Protein AF-A0A967FAP2-F1 (afdb_monomer)

Foldseek 3Di:
DVVVVVVVVVVVVVVVPDPPPDDPQDDFAAAAEEEEAELADQWAWEFEAELVSVPTDIDTGHDPLPLRVLLVCLLVVVQVVDNRYDYQYDDDPVSSVVCVVCVVQVVCQQPDFDRDPSVLVSLLVVCVVRVHFKYKYKDKAWDFDPDDDVNHGDIDTAWFKYKYAYPVNVVVHPPIWIATDGRMKIWMFGNVRTTTQFIFFFDGDPDTDPPQDCDPDNVDRDNVNRVVCSVVNSVRSSRNSCRGCVRVVVSRPD

Solvent-accessible surface area (backbone atoms only — not comparable to full-atom values): 14360 Å² total; per-residue (Å²): 116,70,70,61,55,53,54,52,52,54,53,53,55,58,76,62,69,74,73,74,77,77,68,84,74,81,83,82,48,82,63,38,25,34,33,54,46,71,52,48,63,63,48,31,31,39,40,42,42,35,76,85,50,65,90,40,47,72,48,77,43,86,53,90,76,42,58,46,60,51,52,52,48,55,51,51,56,62,43,59,74,42,80,32,47,36,81,45,89,63,88,50,72,70,58,39,56,51,51,62,75,38,46,66,44,53,51,42,37,54,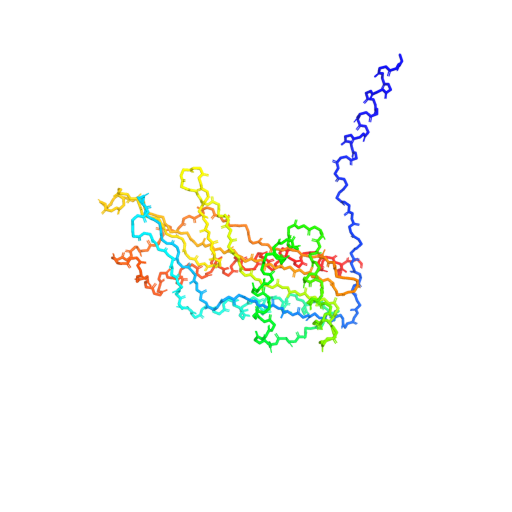78,38,87,67,64,45,64,77,56,45,57,51,45,42,53,49,21,67,74,69,63,32,49,30,39,35,41,34,37,50,40,74,44,75,41,97,51,57,62,85,90,46,57,41,75,46,52,35,34,36,41,40,36,37,42,32,71,55,34,73,73,75,42,98,50,60,48,38,31,65,44,54,39,43,38,26,32,28,29,38,40,85,68,68,42,74,63,23,44,14,52,37,84,84,68,92,62,68,47,91,83,66,77,81,50,98,49,76,89,62,66,55,65,76,63,54,58,70,39,46,68,59,46,52,52,34,51,49,42,8,51,51,48,17,42,52,58,59,65,62,71,72,78,122

Secondary structure (DSSP, 8-state):
-HHHHHHHHHHHHHHSTT----PPPPPPPTTEEEEEEE---SEEEEEEEETT-TT-EEEEEE-S--HHHHHHHHHHHHHHTSTTEEEE----HHHHHHHHHTHHHHHHHHH-SSPPHHHHHHHHHHHHHHT-SEEEEEEE-EEEEEEEETTEEEEEESEEEEEEE-HHHHTTSS-EEEEEEE-EEEEEEESSS--EEEEE---------TT----SSTTS--HHHHTTTHHHHHHHHHHHHHHHHHHHHGGG--

Nearest PDB structures (foldseek):
  5kvk-assembly1_A-2  TM=3.899E-01  e=3.032E-03  Klebsiella pneumoniae 700603
  5v01-assembly1_B  TM=3.725E-01  e=9.646E-03  Klebsiella pneumoniae subsp. pneumoniae MGH 78578
  5kol-assembly2_D  TM=4.641E-01  e=4.162E-02  Escherichia coli O157:H7
  6mr3-assembly1_B-3  TM=3.823E-01  e=2.924E-01  Streptococcus mutans UA159
  6tw1-assembly1_B  TM=1.459E-01  e=2.465E+00  Influenza A virus (A/little yellow-shouldered bat/Guatemala/060/2010(H17N10))

Radius of gyration: 22.14 Å; Cα contacts (8 Å, |Δi|>4): 428; chains: 1; bounding box: 54×38×72 Å

pLDDT: mean 85.87, std 15.73, range [34.28, 97.75]

Sequence (254 aa):
MIRHLIVSLVVVFLFFGCASDPQPKPEFQDGTRVGIFNSLEPYLTHRHITIERINSFTQQIDVDWDIPAYVNTQLADNLKKDRRFVIVPIQSSRVQSRLKQLSVQIGAAANNRRIPQDLIDFIESQAKTHDLDVVIIVQSFRGDSRWKIHDDPIVLEGYGLFTRRTMLGAFGIRNSWAHPYAHIRVVVLTTRPVVRIGAGSPTMTRARMDNFNWPADIRNIPESELNKIHPRITAYADQAVKNALTGILKVSVE

Structure (mmCIF, N/CA/C/O backbone):
data_AF-A0A967FAP2-F1
#
_entry.id   AF-A0A967FAP2-F1
#
loop_
_atom_site.group_PDB
_atom_site.id
_atom_site.type_symbol
_atom_site.label_atom_id
_atom_site.label_alt_id
_atom_site.label_comp_id
_atom_site.label_asym_id
_atom_site.label_entity_id
_atom_site.label_seq_id
_atom_site.pdbx_PDB_ins_code
_atom_site.Cartn_x
_atom_site.Cartn_y
_atom_site.Cartn_z
_atom_site.occupancy
_atom_site.B_iso_or_equiv
_atom_site.auth_seq_id
_atom_site.auth_comp_id
_atom_site.auth_asym_id
_atom_site.auth_atom_id
_atom_site.pdbx_PDB_model_num
ATOM 1 N N . MET A 1 1 ? 33.200 22.854 45.552 1.00 52.66 1 MET A N 1
ATOM 2 C CA . MET A 1 1 ? 31.939 22.093 45.738 1.00 52.66 1 MET A CA 1
ATOM 3 C C . MET A 1 1 ? 30.899 22.326 44.637 1.00 52.66 1 MET A C 1
ATOM 5 O O . MET A 1 1 ? 30.333 21.349 44.177 1.00 52.66 1 MET A O 1
ATOM 9 N N . ILE A 1 2 ? 30.693 23.552 44.135 1.00 51.97 2 ILE A N 1
ATOM 10 C CA . ILE A 1 2 ? 29.675 23.856 43.098 1.00 51.97 2 ILE A CA 1
ATOM 11 C C . ILE A 1 2 ? 29.905 23.128 41.752 1.00 51.97 2 ILE A C 1
ATOM 13 O O . ILE A 1 2 ? 28.951 22.690 41.116 1.00 51.97 2 ILE A O 1
ATOM 17 N N . ARG A 1 3 ? 31.164 22.907 41.338 1.00 48.41 3 ARG A N 1
ATOM 18 C CA . ARG A 1 3 ? 31.487 22.207 40.076 1.00 48.41 3 ARG A CA 1
ATOM 19 C C . ARG A 1 3 ? 31.044 20.739 40.033 1.00 48.41 3 ARG A C 1
ATOM 21 O O . ARG A 1 3 ? 30.620 20.282 38.980 1.00 48.41 3 ARG A O 1
ATOM 28 N N . HIS A 1 4 ? 31.097 20.016 41.152 1.00 51.22 4 HIS A N 1
ATOM 29 C CA . HIS A 1 4 ? 30.656 18.614 41.189 1.00 51.22 4 HIS A CA 1
ATOM 30 C C . HIS A 1 4 ? 29.128 18.485 41.157 1.00 51.22 4 HIS A C 1
ATOM 32 O O . HIS A 1 4 ? 28.606 17.506 40.637 1.00 51.22 4 HIS A O 1
ATOM 38 N N . LEU A 1 5 ? 28.415 19.506 41.637 1.00 53.59 5 LEU A N 1
ATOM 39 C CA . LEU A 1 5 ? 26.955 19.533 41.664 1.00 53.59 5 LEU A CA 1
ATOM 40 C C . LEU A 1 5 ? 26.367 19.756 40.258 1.00 53.59 5 LEU A C 1
ATOM 42 O O . LEU A 1 5 ? 25.399 19.102 39.885 1.00 53.59 5 LEU A O 1
ATOM 46 N N . ILE A 1 6 ? 27.013 20.597 39.441 1.00 57.81 6 ILE A N 1
ATOM 47 C CA . ILE A 1 6 ? 26.612 20.847 38.045 1.00 57.81 6 ILE A CA 1
ATOM 48 C C . ILE A 1 6 ? 26.895 19.626 37.156 1.00 57.81 6 ILE A C 1
ATOM 50 O O . ILE A 1 6 ? 26.055 19.255 36.341 1.00 57.81 6 ILE A O 1
ATOM 54 N N . VAL A 1 7 ? 28.043 18.962 37.336 1.00 58.16 7 VAL A N 1
ATOM 55 C CA . VAL A 1 7 ? 28.394 17.764 36.552 1.00 58.16 7 VAL A CA 1
ATOM 56 C C . VAL A 1 7 ? 27.439 16.606 36.856 1.00 58.16 7 VAL A C 1
ATOM 58 O O . VAL A 1 7 ? 26.968 15.958 35.925 1.00 58.16 7 VAL A O 1
ATOM 61 N N . SER A 1 8 ? 27.062 16.396 38.121 1.00 58.81 8 SER A N 1
ATOM 62 C CA . SER A 1 8 ? 26.062 15.377 38.470 1.00 58.81 8 SER A CA 1
ATOM 63 C C . SER A 1 8 ? 24.666 15.692 37.920 1.00 58.81 8 SER A C 1
ATOM 65 O O . SER A 1 8 ? 23.964 14.775 37.501 1.00 58.81 8 SER A O 1
ATOM 67 N N . LEU A 1 9 ? 24.266 16.968 37.845 1.00 54.44 9 LEU A N 1
ATOM 68 C CA . LEU A 1 9 ? 22.962 17.363 37.292 1.00 54.44 9 LEU A CA 1
ATOM 69 C C . LEU A 1 9 ? 22.870 17.113 35.773 1.00 54.44 9 LEU A C 1
ATOM 71 O O . LEU A 1 9 ? 21.839 16.660 35.279 1.00 54.44 9 LEU A O 1
ATOM 75 N N . VAL A 1 10 ? 23.959 17.354 35.034 1.00 57.97 10 VAL A N 1
ATOM 76 C CA . VAL A 1 10 ? 24.038 17.100 33.582 1.00 57.97 10 VAL A CA 1
ATOM 77 C C . VAL A 1 10 ? 24.011 15.600 33.273 1.00 57.97 10 VAL A C 1
ATOM 79 O O . VAL A 1 10 ? 23.370 15.182 32.311 1.00 57.97 10 VAL A O 1
ATOM 82 N N . VAL A 1 11 ? 24.641 14.775 34.113 1.00 56.62 11 VAL A N 1
ATOM 83 C CA . VAL A 1 11 ? 24.623 13.312 33.965 1.00 56.62 11 VAL A CA 1
ATOM 84 C C . VAL A 1 11 ? 23.216 12.746 34.196 1.00 56.62 11 VAL A C 1
ATOM 86 O O . VAL A 1 11 ? 22.777 11.899 33.424 1.00 56.62 11 VAL A O 1
ATOM 89 N N . VAL A 1 12 ? 22.457 13.262 35.170 1.00 56.22 12 VAL A N 1
ATOM 90 C CA . VAL A 1 12 ? 21.056 12.849 35.384 1.00 56.22 12 VAL A CA 1
ATOM 91 C C . VAL A 1 12 ? 20.172 13.222 34.186 1.00 56.22 12 VAL A C 1
ATOM 93 O O . VAL A 1 12 ? 19.409 12.382 33.717 1.00 56.22 12 VAL A O 1
ATOM 96 N N . PHE A 1 13 ? 20.321 14.419 33.607 1.00 52.25 13 PHE A N 1
ATOM 97 C CA . PHE A 1 13 ? 19.571 14.804 32.400 1.00 52.25 13 PHE A CA 1
ATOM 98 C C . PHE A 1 13 ? 19.924 13.964 31.160 1.00 52.25 13 PHE A C 1
ATOM 100 O O . PHE A 1 13 ? 19.053 13.723 30.325 1.00 52.25 13 PHE A O 1
ATOM 107 N N . LEU A 1 14 ? 21.160 13.468 31.054 1.00 52.53 14 LEU A N 1
ATOM 108 C CA . LEU A 1 14 ? 21.571 12.555 29.981 1.00 52.53 14 LEU A CA 1
ATOM 109 C C . LEU A 1 14 ? 20.982 11.143 30.139 1.00 52.53 14 LEU A C 1
ATOM 111 O O . LEU A 1 14 ? 20.709 10.499 29.130 1.00 52.53 14 LEU A O 1
ATOM 115 N N . PHE A 1 15 ? 20.710 10.682 31.366 1.00 46.91 15 PHE A N 1
ATOM 116 C CA . PHE A 1 15 ? 20.051 9.388 31.607 1.00 46.91 15 PHE A CA 1
ATOM 117 C C . PHE A 1 15 ? 18.520 9.421 31.450 1.00 46.91 15 PHE A C 1
ATOM 119 O O . PHE A 1 15 ? 17.920 8.378 31.205 1.00 46.91 15 PHE A O 1
ATOM 126 N N . PHE A 1 16 ? 17.884 10.596 31.515 1.00 47.94 16 PHE A N 1
ATOM 127 C CA . PHE A 1 16 ? 16.457 10.769 31.185 1.00 47.94 16 PHE A CA 1
ATOM 128 C C . PHE A 1 16 ? 16.205 11.132 29.705 1.00 47.94 16 PHE A C 1
ATOM 130 O O . PHE A 1 16 ? 15.057 11.263 29.268 1.00 47.94 16 PHE A O 1
ATOM 137 N N . GLY A 1 17 ? 17.266 11.253 28.902 1.00 38.78 17 GLY A N 1
ATOM 138 C CA . GLY A 1 17 ? 17.208 11.544 27.471 1.00 38.78 17 GLY A CA 1
ATOM 139 C C . GLY A 1 17 ? 16.836 10.327 26.622 1.00 38.78 17 GLY A C 1
ATOM 140 O O . GLY A 1 17 ? 17.714 9.693 26.051 1.00 38.78 17 GLY A O 1
ATOM 141 N N . CYS A 1 18 ? 15.527 10.069 26.523 1.00 40.84 18 CYS A N 1
ATOM 142 C CA . CYS A 1 18 ? 14.778 9.184 25.604 1.00 40.84 18 CYS A CA 1
ATOM 143 C C . CYS A 1 18 ? 13.850 8.208 26.343 1.00 40.84 18 CYS A C 1
ATOM 145 O O . CYS A 1 18 ? 13.722 7.044 25.960 1.00 40.84 18 CYS A O 1
ATOM 147 N N . ALA A 1 19 ? 13.123 8.682 27.360 1.00 40.66 19 ALA A N 1
ATOM 148 C CA . ALA A 1 19 ? 11.839 8.064 27.664 1.00 40.66 19 ALA A CA 1
ATOM 149 C C . ALA A 1 19 ? 10.945 8.276 26.434 1.00 40.66 19 ALA A C 1
ATOM 151 O O . ALA A 1 19 ? 10.450 9.374 26.172 1.00 40.66 19 ALA A O 1
ATOM 152 N N . SER A 1 20 ? 10.820 7.234 25.616 1.00 43.44 20 SER A N 1
ATOM 153 C CA . SER A 1 20 ? 9.777 7.135 24.607 1.00 43.44 20 SER A CA 1
ATOM 154 C C . SER A 1 20 ? 8.468 7.170 25.377 1.00 43.44 20 SER A C 1
ATOM 156 O O . SER A 1 20 ? 8.052 6.161 25.924 1.00 43.44 20 SER A O 1
ATOM 158 N N . ASP A 1 21 ? 7.911 8.374 25.499 1.00 44.06 21 ASP A N 1
ATOM 159 C CA . ASP A 1 21 ? 6.677 8.672 26.218 1.00 44.06 21 ASP A CA 1
ATOM 160 C C . ASP A 1 21 ? 5.639 7.571 25.929 1.00 44.06 21 ASP A C 1
ATOM 162 O O . ASP A 1 21 ? 5.201 7.451 24.771 1.00 44.06 21 ASP A O 1
ATOM 166 N N . PRO A 1 22 ? 5.376 6.682 26.911 1.00 48.34 22 PRO A N 1
ATOM 167 C CA . PRO A 1 22 ? 4.574 5.496 26.702 1.00 48.34 22 PRO A CA 1
ATOM 168 C C . PRO A 1 22 ? 3.136 5.964 26.553 1.00 48.34 22 PRO A C 1
ATOM 170 O O . PRO A 1 22 ? 2.460 6.275 27.529 1.00 48.34 22 PRO A O 1
ATOM 173 N N . GLN A 1 23 ? 2.666 6.048 25.309 1.00 54.88 23 GLN A N 1
ATOM 174 C CA . GLN A 1 23 ? 1.247 6.260 25.083 1.00 54.88 23 GLN A CA 1
ATOM 175 C C . GLN A 1 23 ? 0.482 5.124 25.769 1.00 54.88 23 GLN A C 1
ATOM 177 O O . GLN A 1 23 ? 0.900 3.966 25.636 1.00 54.88 23 GLN A O 1
ATOM 182 N N . PRO A 1 24 ? -0.615 5.428 26.487 1.00 56.66 24 PRO A N 1
ATOM 183 C CA . PRO A 1 24 ? -1.472 4.390 27.026 1.00 56.66 24 PRO A CA 1
ATOM 184 C C . PRO A 1 24 ? -1.895 3.501 25.860 1.00 56.66 24 PRO A C 1
ATOM 186 O O . PRO A 1 24 ? -2.491 3.965 24.884 1.00 56.66 24 PRO A O 1
ATOM 189 N N . LYS A 1 25 ? -1.492 2.232 25.918 1.00 67.38 25 LYS A N 1
ATOM 190 C CA . LYS A 1 25 ? -1.921 1.255 24.928 1.00 67.38 25 LYS A CA 1
ATOM 191 C C . LYS A 1 25 ? -3.415 1.039 25.168 1.00 67.38 25 LYS A C 1
ATOM 193 O O . LYS A 1 25 ? -3.783 0.785 26.313 1.00 67.38 25 LYS A O 1
ATOM 198 N N . PRO A 1 26 ? -4.276 1.176 24.150 1.00 76.25 26 PRO A N 1
ATOM 199 C CA . PRO A 1 26 ? -5.690 0.896 24.337 1.00 76.25 26 PRO A CA 1
ATOM 200 C C . PRO A 1 26 ? -5.867 -0.567 24.747 1.00 76.25 26 PRO A C 1
ATOM 202 O O . PRO A 1 26 ? -5.287 -1.466 24.134 1.00 76.25 26 PRO A O 1
ATOM 205 N N . GLU A 1 27 ? -6.673 -0.799 25.776 1.00 82.06 27 GLU A N 1
ATOM 206 C CA . GLU A 1 27 ? -7.135 -2.137 26.116 1.00 82.06 27 GLU A CA 1
ATOM 207 C C . GLU A 1 27 ? -8.303 -2.497 25.202 1.00 82.06 27 GLU A C 1
ATOM 209 O O . GLU A 1 27 ? -9.351 -1.848 25.213 1.00 82.06 27 GLU A O 1
ATOM 214 N N . PHE A 1 28 ? -8.110 -3.525 24.381 1.00 88.94 28 PHE A N 1
ATOM 215 C CA . PHE A 1 28 ? -9.162 -4.037 23.513 1.00 88.94 28 PHE A CA 1
ATOM 216 C C . PHE A 1 28 ? -10.034 -5.021 24.279 1.00 88.94 28 PHE A C 1
ATOM 218 O O . PHE A 1 28 ? -9.520 -5.937 24.923 1.00 88.94 28 PHE A O 1
ATOM 225 N N . GLN A 1 29 ? -11.345 -4.827 24.178 1.00 90.75 29 GLN A N 1
ATOM 226 C CA . GLN A 1 29 ? -12.350 -5.723 24.739 1.00 90.75 29 GLN A CA 1
ATOM 227 C C . GLN A 1 29 ? -12.763 -6.774 23.706 1.00 90.75 29 GLN A C 1
ATOM 229 O O . GLN A 1 29 ? -12.570 -6.587 22.498 1.00 90.75 29 GLN A O 1
ATOM 234 N N . ASP A 1 30 ? -13.358 -7.870 24.173 1.00 92.31 30 ASP A N 1
ATOM 235 C CA . ASP A 1 30 ? -13.981 -8.845 23.281 1.00 92.31 30 ASP A CA 1
ATOM 236 C C . ASP A 1 30 ? -15.045 -8.162 22.409 1.00 92.31 30 ASP A C 1
ATOM 238 O O . ASP A 1 30 ? -15.901 -7.427 22.901 1.00 92.31 30 ASP A O 1
ATOM 242 N N . GLY A 1 31 ? -14.977 -8.393 21.097 1.00 93.94 31 GLY A N 1
ATOM 243 C CA . GLY A 1 31 ? -15.889 -7.786 20.131 1.00 93.94 31 GLY A CA 1
ATOM 244 C C . GLY A 1 31 ? -15.427 -6.449 19.546 1.00 93.94 31 GLY A C 1
ATOM 245 O O . GLY A 1 31 ? -16.194 -5.865 18.788 1.00 93.94 31 GLY A O 1
ATOM 246 N N . THR A 1 32 ? -14.201 -5.987 19.832 1.00 95.69 32 THR A N 1
ATOM 247 C CA . THR A 1 32 ? -13.607 -4.770 19.242 1.00 95.69 32 THR A CA 1
ATOM 248 C C . THR A 1 32 ? -13.746 -4.778 17.716 1.00 95.69 32 THR A C 1
ATOM 250 O O . THR A 1 32 ? -13.188 -5.636 17.023 1.00 95.69 32 THR A O 1
ATOM 253 N N . ARG A 1 33 ? -14.462 -3.794 17.170 1.00 97.19 33 ARG A N 1
ATOM 254 C CA . ARG A 1 33 ? -14.845 -3.720 15.756 1.00 97.19 33 ARG A CA 1
ATOM 255 C C . ARG A 1 33 ? -13.800 -2.958 14.951 1.00 97.19 33 ARG A C 1
ATOM 257 O O . ARG A 1 33 ? -13.566 -1.768 15.172 1.00 97.19 33 ARG A O 1
ATOM 264 N N . VAL A 1 34 ? -13.175 -3.638 13.992 1.00 97.38 34 VAL A N 1
ATOM 265 C CA . VAL A 1 34 ? -12.073 -3.096 13.186 1.00 97.38 34 VAL A CA 1
ATOM 266 C C . VAL A 1 34 ? -12.512 -2.897 11.739 1.00 97.38 34 VAL A C 1
ATOM 268 O O . VAL A 1 34 ? -12.847 -3.859 11.047 1.00 97.38 34 VAL A O 1
ATOM 271 N N . GLY A 1 35 ? -12.468 -1.654 11.260 1.00 97.00 35 GLY A N 1
ATOM 272 C CA . GLY A 1 35 ? -12.682 -1.317 9.852 1.00 97.00 35 GLY A CA 1
ATOM 273 C C . GLY A 1 35 ? -11.366 -1.254 9.082 1.00 97.00 35 GLY A C 1
ATOM 274 O O . GLY A 1 35 ? -10.427 -0.589 9.519 1.00 97.00 35 GLY A O 1
ATOM 275 N N . ILE A 1 36 ? -11.294 -1.911 7.921 1.00 96.25 36 ILE A N 1
ATOM 276 C CA . ILE A 1 36 ? -10.129 -1.844 7.025 1.00 96.25 36 ILE A CA 1
ATOM 277 C C . ILE A 1 36 ? -10.473 -0.969 5.818 1.00 96.25 36 ILE A C 1
ATOM 279 O O . ILE A 1 36 ? -11.349 -1.286 5.017 1.00 96.25 36 ILE A O 1
ATOM 283 N N . PHE A 1 37 ? -9.744 0.130 5.680 1.00 95.62 37 PHE A N 1
ATOM 284 C CA . PHE A 1 37 ? -9.838 1.095 4.598 1.00 95.62 37 PHE A CA 1
ATOM 285 C C . PHE A 1 37 ? -8.636 0.969 3.677 1.00 95.62 37 PHE A C 1
ATOM 287 O O . PHE A 1 37 ? -7.585 1.558 3.925 1.00 95.62 37 PHE A O 1
ATOM 294 N N . ASN A 1 38 ? -8.794 0.213 2.597 1.00 94.25 38 ASN A N 1
ATOM 295 C CA . ASN A 1 38 ? -7.727 -0.002 1.635 1.00 94.25 38 ASN A CA 1
ATOM 296 C C . ASN A 1 38 ? -7.935 0.845 0.377 1.00 94.25 38 ASN A C 1
ATOM 298 O O . ASN A 1 38 ? -8.937 0.701 -0.324 1.00 94.25 38 ASN A O 1
ATOM 302 N N . SER A 1 39 ? -6.988 1.747 0.124 1.00 93.62 39 SER A N 1
ATOM 303 C CA . SER A 1 39 ? -6.956 2.618 -1.049 1.00 93.62 39 SER A CA 1
ATOM 304 C C . SER A 1 39 ? -5.793 2.298 -1.993 1.00 93.62 39 SER A C 1
ATOM 306 O O . SER A 1 39 ? -5.406 3.175 -2.767 1.00 93.62 39 SER A O 1
ATOM 308 N N . LEU A 1 40 ? -5.192 1.107 -1.893 1.00 94.25 40 LEU A N 1
ATOM 309 C CA . LEU A 1 40 ? -4.185 0.651 -2.848 1.00 94.25 40 LEU A CA 1
ATOM 310 C C . LEU A 1 40 ? -4.804 0.494 -4.233 1.00 94.25 40 LEU A C 1
ATOM 312 O O . LEU A 1 40 ? -5.943 0.053 -4.389 1.00 94.25 40 LEU A O 1
ATOM 316 N N . GLU A 1 41 ? -4.039 0.874 -5.242 1.00 93.12 41 GLU A N 1
ATOM 317 C CA . GLU A 1 41 ? -4.424 0.731 -6.636 1.00 93.12 41 GLU A CA 1
ATOM 318 C C . GLU A 1 41 ? -4.251 -0.722 -7.102 1.00 93.12 41 GLU A C 1
ATOM 320 O O . GLU A 1 41 ? -3.407 -1.417 -6.543 1.00 93.12 41 GLU A O 1
ATOM 325 N N . PRO A 1 42 ? -5.023 -1.205 -8.093 1.00 93.94 42 PRO A N 1
ATOM 326 C CA . PRO A 1 42 ? -4.901 -2.569 -8.621 1.00 93.94 42 PRO A CA 1
ATOM 327 C C . PRO A 1 42 ? -3.818 -2.714 -9.707 1.00 93.94 42 PRO A C 1
ATOM 329 O O . PRO A 1 42 ? -3.636 -3.794 -10.250 1.00 93.94 42 PRO A O 1
ATOM 332 N N . TYR A 1 43 ? -3.114 -1.633 -10.041 1.00 96.25 43 TYR A N 1
ATOM 333 C CA . TYR A 1 43 ? -2.040 -1.606 -11.032 1.00 96.25 43 TYR A CA 1
ATOM 334 C C . TYR A 1 43 ? -0.688 -1.383 -10.355 1.00 96.25 43 TYR A C 1
ATOM 336 O O . TYR A 1 43 ? -0.606 -0.844 -9.248 1.00 96.25 43 TYR A O 1
ATOM 344 N N . LEU A 1 44 ? 0.391 -1.700 -11.068 1.00 96.56 44 LEU A N 1
ATOM 345 C CA . LEU A 1 44 ? 1.732 -1.267 -10.680 1.00 96.56 44 LEU A CA 1
ATOM 346 C C . LEU A 1 44 ? 2.111 0.036 -11.384 1.00 96.56 44 LEU A C 1
ATOM 348 O O . LEU A 1 44 ? 1.651 0.339 -12.485 1.00 96.56 44 LEU A O 1
ATOM 352 N N . THR A 1 45 ? 3.020 0.787 -10.775 1.00 97.75 45 THR A N 1
ATOM 353 C CA . THR A 1 45 ? 3.643 1.961 -11.388 1.00 97.75 45 THR A CA 1
ATOM 354 C C . THR A 1 45 ? 5.043 1.601 -11.881 1.00 97.75 45 THR A C 1
ATOM 356 O O . THR A 1 45 ? 5.889 1.120 -11.124 1.00 97.75 45 THR A O 1
ATOM 359 N N . HIS A 1 46 ? 5.312 1.863 -13.158 1.00 97.44 46 HIS A N 1
ATOM 360 C CA . HIS A 1 46 ? 6.644 1.774 -13.743 1.00 97.44 46 HIS A CA 1
ATOM 361 C C . HIS A 1 46 ? 7.229 3.175 -13.928 1.00 97.44 46 HIS A C 1
ATOM 363 O O . HIS A 1 46 ? 6.731 3.969 -14.728 1.00 97.44 46 HIS A O 1
ATOM 369 N N . ARG A 1 47 ? 8.315 3.473 -13.209 1.00 96.19 47 ARG A N 1
ATOM 370 C CA . ARG A 1 47 ? 9.125 4.683 -13.398 1.00 96.19 47 ARG A CA 1
ATOM 371 C C . ARG A 1 47 ? 10.409 4.324 -14.137 1.00 96.19 47 ARG A C 1
ATOM 373 O O . ARG A 1 47 ? 11.270 3.655 -13.572 1.00 96.19 47 ARG A O 1
ATOM 380 N N . HIS A 1 48 ? 10.569 4.827 -15.355 1.00 94.38 48 HIS A N 1
ATOM 381 C CA . HIS A 1 48 ? 11.805 4.709 -16.122 1.00 94.38 48 HIS A CA 1
ATOM 382 C C . HIS A 1 48 ? 12.567 6.034 -16.132 1.00 94.38 48 HIS A C 1
ATOM 384 O O . HIS A 1 48 ? 11.987 7.081 -16.434 1.00 94.38 48 HIS A O 1
ATOM 390 N N . ILE A 1 49 ? 13.869 5.993 -15.837 1.00 90.94 49 ILE A N 1
ATOM 391 C CA . ILE A 1 49 ? 14.742 7.169 -15.902 1.00 90.94 49 ILE A CA 1
ATOM 392 C C . ILE A 1 49 ? 15.982 6.915 -16.764 1.00 90.94 49 ILE A C 1
ATOM 394 O O . ILE A 1 49 ? 16.721 5.946 -16.587 1.00 90.94 49 ILE A O 1
ATOM 398 N N . THR A 1 50 ? 16.250 7.850 -17.664 1.00 85.69 50 THR A N 1
ATOM 399 C CA . THR A 1 50 ? 17.457 7.928 -18.496 1.00 85.69 50 THR A CA 1
ATOM 400 C C . THR A 1 50 ? 18.434 8.970 -17.932 1.00 85.69 50 THR A C 1
ATOM 402 O O . THR A 1 50 ? 18.058 9.775 -17.080 1.00 85.69 50 THR A O 1
ATOM 405 N N . ILE A 1 51 ? 19.700 8.972 -18.378 1.00 75.81 51 ILE A N 1
ATOM 406 C CA . ILE A 1 51 ? 20.713 9.944 -17.899 1.00 75.81 51 ILE A CA 1
ATOM 407 C C . ILE A 1 51 ? 20.258 11.388 -18.092 1.00 75.81 51 ILE A C 1
ATOM 409 O O . ILE A 1 51 ? 20.257 12.158 -17.140 1.00 75.81 51 ILE A O 1
ATOM 413 N N . GLU A 1 52 ? 19.856 11.738 -19.309 1.00 70.88 52 GLU A N 1
ATOM 414 C CA . GLU A 1 52 ? 19.511 13.115 -19.679 1.00 70.88 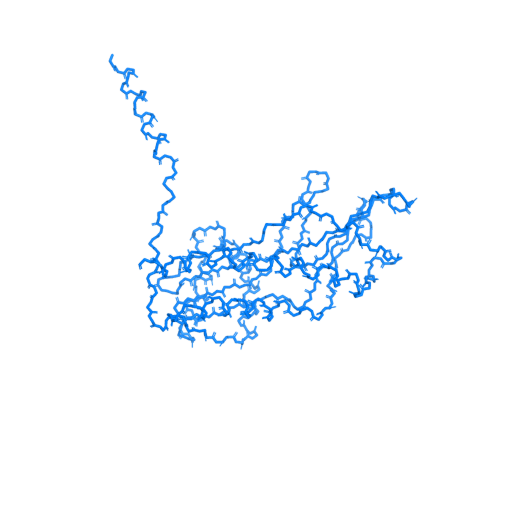52 GLU A CA 1
ATOM 415 C C . GLU A 1 52 ? 18.045 13.445 -19.379 1.00 70.88 52 GLU A C 1
ATOM 417 O O . GLU A 1 52 ? 17.535 14.486 -19.777 1.00 70.88 52 GLU A O 1
ATOM 422 N N . ARG A 1 53 ? 17.327 12.527 -18.719 1.00 70.94 53 ARG A N 1
ATOM 423 C CA . ARG A 1 53 ? 15.870 12.556 -18.518 1.00 70.94 53 ARG A CA 1
ATOM 424 C C . ARG A 1 53 ? 15.040 12.592 -19.815 1.00 70.94 53 ARG A C 1
ATOM 426 O O . ARG A 1 53 ? 13.817 12.491 -19.749 1.00 70.94 53 ARG A O 1
ATOM 433 N N . ILE A 1 54 ? 15.675 12.620 -20.986 1.00 76.19 54 ILE A N 1
ATOM 434 C CA . ILE A 1 54 ? 15.042 12.468 -22.300 1.00 76.19 54 ILE A CA 1
ATOM 435 C C . ILE A 1 54 ? 14.423 11.071 -22.394 1.00 76.19 54 ILE A C 1
ATOM 437 O O . ILE A 1 54 ? 15.082 10.075 -22.098 1.00 76.19 54 ILE A O 1
ATOM 441 N N . ASN A 1 55 ? 13.149 10.986 -22.781 1.00 82.56 55 ASN A N 1
ATOM 442 C CA . ASN A 1 55 ? 12.367 9.741 -22.825 1.00 82.56 55 ASN A CA 1
ATOM 443 C C . ASN A 1 55 ? 12.194 9.026 -21.470 1.00 82.56 55 ASN A C 1
ATOM 445 O O . ASN A 1 55 ? 11.782 7.867 -21.440 1.00 82.56 55 ASN A O 1
ATOM 449 N N . SER A 1 56 ? 12.464 9.696 -20.344 1.00 90.38 56 SER A N 1
ATOM 450 C CA . SER A 1 56 ? 12.031 9.200 -19.032 1.00 90.38 56 SER A CA 1
ATOM 451 C C . SER A 1 56 ? 10.510 9.249 -18.934 1.00 90.38 56 SER A C 1
ATOM 453 O O . SER A 1 56 ? 9.882 10.185 -19.429 1.00 90.38 56 SER A O 1
ATOM 455 N N . PHE A 1 57 ? 9.902 8.265 -18.279 1.00 94.81 57 PHE A N 1
ATOM 456 C CA . PHE A 1 57 ? 8.448 8.200 -18.160 1.00 94.81 57 PHE A CA 1
ATOM 457 C C . PHE A 1 57 ? 8.005 7.583 -16.840 1.00 94.81 57 PHE A C 1
ATOM 459 O O . PHE A 1 57 ? 8.756 6.891 -16.152 1.00 94.81 57 PHE A O 1
ATOM 466 N N . THR A 1 58 ? 6.750 7.850 -16.503 1.00 96.75 58 THR A N 1
ATOM 467 C CA . THR A 1 58 ? 5.985 7.072 -15.534 1.00 96.75 58 THR A CA 1
ATOM 468 C C . THR A 1 58 ? 4.775 6.525 -16.266 1.00 96.75 58 THR A C 1
ATOM 470 O O . THR A 1 58 ? 4.121 7.281 -16.981 1.00 96.75 58 THR A O 1
ATOM 473 N N . GLN A 1 59 ? 4.475 5.247 -16.089 1.00 97.25 59 GLN A N 1
ATOM 474 C CA . GLN A 1 59 ? 3.244 4.652 -16.596 1.00 97.25 59 GLN A CA 1
ATOM 475 C C . GLN A 1 59 ? 2.650 3.704 -15.562 1.00 97.25 59 GLN A C 1
ATOM 477 O O . GLN A 1 59 ? 3.371 3.163 -14.722 1.00 97.25 59 GLN A O 1
ATOM 482 N N . GLN A 1 60 ? 1.342 3.523 -15.639 1.00 97.62 60 GLN A N 1
ATOM 483 C CA . GLN A 1 60 ? 0.622 2.501 -14.893 1.00 97.62 60 GLN A CA 1
ATOM 484 C C . GLN A 1 60 ? 0.516 1.269 -15.787 1.00 97.62 60 GLN A C 1
ATOM 486 O O . GLN A 1 60 ? 0.327 1.407 -16.996 1.00 97.62 60 GLN A O 1
ATOM 491 N N . ILE A 1 61 ? 0.721 0.091 -15.211 1.00 97.12 61 ILE A N 1
ATOM 492 C CA . ILE A 1 61 ? 0.631 -1.184 -15.919 1.00 97.12 61 ILE A CA 1
ATOM 493 C C . ILE A 1 61 ? -0.347 -2.056 -15.143 1.00 97.12 61 ILE A C 1
ATOM 495 O O . ILE A 1 61 ? -0.131 -2.319 -13.955 1.00 97.12 61 ILE A O 1
ATOM 499 N N . ASP A 1 62 ? -1.411 -2.481 -15.816 1.00 96.38 62 ASP A N 1
ATOM 500 C CA . ASP A 1 62 ? -2.369 -3.423 -15.253 1.00 96.38 62 ASP A CA 1
ATOM 501 C C . ASP A 1 62 ? -1.692 -4.779 -15.045 1.00 96.38 62 ASP A C 1
ATOM 503 O O . ASP A 1 62 ? -0.974 -5.276 -15.915 1.00 96.38 62 ASP A O 1
ATOM 507 N N . VAL A 1 63 ? -1.900 -5.354 -13.865 1.00 95.44 63 VAL A N 1
ATOM 508 C CA . VAL A 1 63 ? -1.373 -6.660 -13.463 1.00 95.44 63 VAL A CA 1
ATOM 509 C C . VAL A 1 63 ? -2.423 -7.400 -12.648 1.00 95.44 63 VAL A C 1
ATOM 511 O O . VAL A 1 63 ? -3.273 -6.788 -12.007 1.00 95.44 63 VAL A O 1
ATOM 514 N N . ASP A 1 64 ? -2.351 -8.723 -12.642 1.00 95.12 64 ASP A N 1
ATOM 515 C CA . ASP A 1 64 ? -3.302 -9.616 -11.974 1.00 95.12 64 ASP A CA 1
ATOM 516 C C . ASP A 1 64 ? -2.912 -9.954 -10.522 1.00 95.12 64 ASP A C 1
ATOM 518 O O . ASP A 1 64 ? -3.446 -10.878 -9.917 1.00 95.12 64 ASP A O 1
ATOM 522 N N . TRP A 1 65 ? -1.983 -9.195 -9.935 1.00 94.38 65 TRP A N 1
ATOM 523 C CA . TRP A 1 65 ? -1.420 -9.494 -8.614 1.00 94.38 65 TRP A CA 1
ATOM 524 C C . TRP A 1 65 ? -2.408 -9.318 -7.458 1.00 94.38 65 TRP A C 1
ATOM 526 O O . TRP A 1 65 ? -2.171 -9.847 -6.375 1.00 94.38 65 TRP A O 1
ATOM 536 N N . ASP A 1 66 ? -3.454 -8.512 -7.664 1.00 94.38 66 ASP A N 1
ATOM 537 C CA . ASP A 1 66 ? -4.471 -8.146 -6.670 1.00 94.38 66 ASP A CA 1
ATOM 538 C C . ASP A 1 66 ? -3.891 -7.828 -5.274 1.00 94.38 66 ASP A C 1
ATOM 540 O O . ASP A 1 66 ? -4.333 -8.310 -4.226 1.00 94.38 66 ASP A O 1
ATOM 544 N N . ILE A 1 67 ? -2.858 -6.977 -5.257 1.00 96.25 67 ILE A N 1
ATOM 545 C CA . ILE A 1 67 ? -2.221 -6.501 -4.021 1.00 96.25 67 ILE A CA 1
ATOM 546 C C . ILE A 1 67 ? -3.243 -5.900 -3.033 1.00 96.25 67 ILE A C 1
ATOM 548 O O . ILE A 1 67 ? -3.103 -6.148 -1.830 1.00 96.25 67 ILE A O 1
ATOM 552 N N . PRO A 1 68 ? -4.285 -5.148 -3.458 1.00 95.06 68 PRO A N 1
ATOM 553 C CA . PRO A 1 68 ? -5.315 -4.682 -2.536 1.00 95.06 68 PRO A CA 1
ATOM 554 C C . PRO A 1 68 ? -6.029 -5.826 -1.796 1.00 95.06 68 PRO A C 1
ATOM 556 O O . PRO A 1 68 ? -6.118 -5.778 -0.562 1.00 95.06 68 PRO A O 1
ATOM 559 N N . ALA A 1 69 ? -6.500 -6.868 -2.493 1.00 95.56 69 ALA A N 1
ATOM 560 C CA . ALA A 1 69 ? -7.147 -8.006 -1.836 1.00 95.56 69 ALA A CA 1
ATOM 561 C C . ALA A 1 69 ? -6.167 -8.814 -0.980 1.00 95.56 69 ALA A C 1
ATOM 563 O O . ALA A 1 69 ? -6.517 -9.219 0.135 1.00 95.56 69 ALA A O 1
ATOM 564 N N . TYR A 1 70 ? -4.927 -8.986 -1.448 1.00 97.06 70 TYR A N 1
ATOM 565 C CA . TYR A 1 70 ? -3.867 -9.633 -0.678 1.00 97.06 70 TYR A CA 1
ATOM 566 C C . TYR A 1 70 ? -3.659 -8.946 0.679 1.00 97.06 70 TYR A C 1
ATOM 568 O O . TYR A 1 70 ? -3.718 -9.597 1.723 1.00 97.06 70 TYR A O 1
ATOM 576 N N . VAL A 1 71 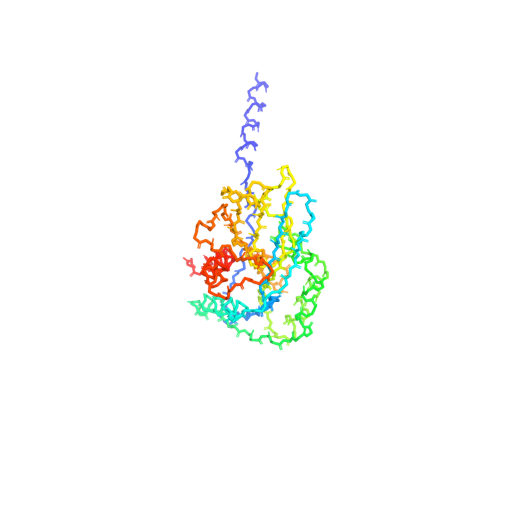? -3.495 -7.619 0.693 1.00 96.75 71 VAL A N 1
ATOM 577 C CA . VAL A 1 71 ? -3.276 -6.858 1.935 1.00 96.75 71 VAL A CA 1
ATOM 578 C C . VAL A 1 71 ? -4.492 -6.901 2.858 1.00 96.75 71 VAL A C 1
ATOM 580 O O . VAL A 1 71 ? -4.327 -7.039 4.071 1.00 96.75 71 VAL A O 1
ATOM 583 N N . ASN A 1 72 ? -5.710 -6.830 2.312 1.00 95.75 72 ASN A N 1
ATOM 584 C CA . ASN A 1 72 ? -6.931 -6.989 3.109 1.00 95.75 72 ASN A CA 1
ATOM 585 C C . ASN A 1 72 ? -6.979 -8.356 3.799 1.00 95.75 72 ASN A C 1
ATOM 587 O O . ASN A 1 72 ? -7.295 -8.428 4.986 1.00 95.75 72 ASN A O 1
ATOM 591 N N . THR A 1 73 ? -6.624 -9.415 3.070 1.00 96.00 73 THR A N 1
ATOM 592 C CA . THR A 1 73 ? -6.566 -10.785 3.594 1.00 96.00 73 THR A CA 1
ATOM 593 C C . THR A 1 73 ? -5.518 -10.894 4.696 1.00 96.00 73 THR A C 1
ATOM 595 O O . THR A 1 73 ? -5.842 -11.331 5.796 1.00 96.00 73 THR A O 1
ATOM 598 N N . GLN A 1 74 ? -4.301 -10.387 4.472 1.00 96.62 74 GLN A N 1
ATOM 599 C CA . GLN A 1 74 ? -3.245 -10.395 5.490 1.00 96.62 74 GLN A CA 1
ATOM 600 C C . GLN A 1 74 ? -3.646 -9.638 6.760 1.00 96.62 74 GLN A C 1
ATOM 602 O O . GLN A 1 74 ? -3.390 -10.111 7.868 1.00 96.62 74 GLN A O 1
ATOM 607 N N . LEU A 1 75 ? -4.284 -8.474 6.638 1.00 96.25 75 LEU A N 1
ATOM 608 C CA . LEU A 1 75 ? -4.774 -7.727 7.797 1.00 96.25 75 LEU A CA 1
ATOM 609 C C . LEU A 1 75 ? -5.858 -8.501 8.548 1.00 96.25 75 LEU A C 1
ATOM 611 O O . LEU A 1 75 ? -5.758 -8.661 9.764 1.00 96.25 75 LEU A O 1
ATOM 615 N N . ALA A 1 76 ? -6.863 -9.008 7.831 1.00 95.25 76 ALA A N 1
ATOM 616 C CA . ALA A 1 76 ? -7.958 -9.761 8.426 1.00 95.25 76 ALA A CA 1
ATOM 617 C C . ALA A 1 76 ? -7.457 -11.030 9.128 1.00 95.25 76 ALA A C 1
ATOM 619 O O . ALA A 1 76 ? -7.833 -11.280 10.270 1.00 95.25 76 ALA A O 1
ATOM 620 N N . ASP A 1 77 ? -6.576 -11.798 8.490 1.00 94.94 77 ASP A N 1
ATOM 621 C CA . ASP A 1 77 ? -6.048 -13.048 9.037 1.00 94.94 77 ASP A CA 1
ATOM 622 C C . ASP A 1 77 ? -5.149 -12.813 10.250 1.00 94.94 77 ASP A C 1
ATOM 624 O O . ASP A 1 77 ? -5.184 -13.592 11.200 1.00 94.94 77 ASP A O 1
ATOM 628 N N . ASN A 1 78 ? -4.359 -11.734 10.269 1.00 94.12 78 ASN A N 1
ATOM 629 C CA . ASN A 1 78 ? -3.556 -11.406 11.448 1.00 94.12 78 ASN A CA 1
ATOM 630 C C . ASN A 1 78 ? -4.409 -10.934 12.628 1.00 94.12 78 ASN A C 1
ATOM 632 O O . ASN A 1 78 ? -4.083 -11.270 13.763 1.00 94.12 78 ASN A O 1
ATOM 636 N N . LEU A 1 79 ? -5.495 -10.202 12.379 1.00 93.62 79 LEU A N 1
ATOM 637 C CA . LEU A 1 79 ? -6.409 -9.751 13.431 1.00 93.62 79 LEU A CA 1
ATOM 638 C C . LEU A 1 79 ? -7.275 -10.893 13.973 1.00 93.62 79 LEU A C 1
ATOM 640 O O . LEU A 1 79 ? -7.429 -11.000 15.181 1.00 93.62 79 LEU A O 1
ATOM 644 N N . LYS A 1 80 ? -7.765 -11.798 13.115 1.00 92.50 80 LYS A N 1
ATOM 645 C CA . LYS A 1 80 ? -8.579 -12.965 13.516 1.00 92.50 80 LYS A CA 1
ATOM 646 C C . LYS A 1 80 ? -7.851 -13.958 14.428 1.00 92.50 80 LYS A C 1
ATOM 648 O O . LYS A 1 80 ? -8.503 -14.790 15.050 1.00 92.50 80 LYS A O 1
ATOM 653 N N . LYS A 1 81 ? -6.515 -13.898 14.505 1.00 91.88 81 LYS A N 1
ATOM 654 C CA . LYS A 1 81 ? -5.726 -14.691 15.466 1.00 91.88 81 LYS A CA 1
ATOM 655 C C . LYS A 1 81 ? -6.021 -14.303 16.916 1.00 91.88 81 LYS A C 1
ATOM 657 O O . LYS A 1 81 ? -5.823 -15.124 17.804 1.00 91.88 81 LYS A O 1
ATOM 662 N N . ASP A 1 82 ? -6.484 -13.077 17.150 1.00 89.56 82 ASP A N 1
ATOM 663 C CA . ASP A 1 82 ? -6.930 -12.598 18.453 1.00 89.56 82 ASP A CA 1
ATOM 664 C C . ASP A 1 82 ? -8.462 -12.493 18.450 1.00 89.56 82 ASP A C 1
ATOM 666 O O . ASP A 1 82 ? -9.059 -11.704 17.716 1.00 89.56 82 ASP A O 1
ATOM 670 N N . ARG A 1 83 ? -9.101 -13.318 19.289 1.00 90.44 83 ARG A N 1
ATOM 671 C CA . ARG A 1 83 ? -10.564 -13.453 19.397 1.00 90.44 83 ARG A CA 1
ATOM 672 C C . ARG A 1 83 ? -11.287 -12.155 19.761 1.00 90.44 83 ARG A C 1
ATOM 674 O O . ARG A 1 83 ? -12.501 -12.079 19.588 1.00 90.44 83 ARG A O 1
ATOM 681 N N . ARG A 1 84 ? -10.559 -11.151 20.257 1.00 93.62 84 ARG A N 1
ATOM 682 C CA . ARG A 1 84 ? -11.128 -9.854 20.616 1.00 93.62 84 ARG A CA 1
ATOM 683 C C . ARG A 1 84 ? -11.601 -9.068 19.404 1.00 93.62 84 ARG A C 1
ATOM 685 O O . ARG A 1 84 ? -12.507 -8.255 19.545 1.00 93.62 84 ARG A O 1
ATOM 692 N N . PHE A 1 85 ? -11.011 -9.286 18.229 1.00 95.56 85 PHE A N 1
ATOM 693 C CA . PHE A 1 85 ? -11.280 -8.459 17.056 1.00 95.56 85 PHE A CA 1
ATOM 694 C C . PHE A 1 85 ? -12.367 -9.038 16.152 1.00 95.56 85 PHE A C 1
ATOM 696 O O . PHE A 1 85 ? -12.328 -10.198 15.741 1.00 95.56 85 PHE A O 1
ATOM 703 N N . VAL A 1 86 ? -13.293 -8.172 15.744 1.00 96.12 86 VAL A N 1
ATOM 704 C CA . VAL A 1 86 ? -14.309 -8.443 14.726 1.00 96.12 86 VAL A CA 1
ATOM 705 C C . VAL A 1 86 ? -14.043 -7.542 13.528 1.00 96.12 86 VAL A C 1
ATOM 707 O O . VAL A 1 86 ? -14.088 -6.317 13.631 1.00 96.12 86 VAL A O 1
ATOM 710 N N . ILE A 1 87 ? -13.768 -8.141 12.369 1.00 96.00 87 ILE A N 1
ATOM 711 C CA . ILE A 1 87 ? -13.536 -7.381 11.136 1.00 96.00 87 ILE A CA 1
ATOM 712 C C . ILE A 1 87 ? -14.868 -6.930 10.550 1.00 96.00 87 ILE A C 1
ATOM 714 O O . ILE A 1 87 ? -15.719 -7.756 10.219 1.00 96.00 87 ILE A O 1
ATOM 718 N N . VAL A 1 88 ? -15.018 -5.620 10.374 1.00 95.06 88 VAL A N 1
ATOM 719 C CA . VAL A 1 88 ? -16.171 -5.013 9.711 1.00 95.06 88 VAL A CA 1
ATOM 720 C C . VAL A 1 88 ? -15.802 -4.751 8.249 1.00 95.06 88 VAL A C 1
ATOM 722 O O . VAL A 1 88 ? -14.899 -3.951 7.983 1.00 95.06 88 VAL A O 1
ATOM 725 N N . PRO A 1 89 ? -16.456 -5.415 7.279 1.00 87.44 89 PRO A N 1
ATOM 726 C CA . PRO A 1 89 ? -16.182 -5.177 5.870 1.00 87.44 89 PRO A CA 1
ATOM 727 C C . PRO A 1 89 ? -16.675 -3.784 5.478 1.00 87.44 89 PRO A C 1
ATOM 729 O O . PRO A 1 89 ? -17.842 -3.451 5.680 1.00 87.44 89 PRO A O 1
ATOM 732 N N . ILE A 1 90 ? -15.795 -2.973 4.888 1.00 86.62 90 ILE A N 1
ATOM 733 C CA . ILE A 1 90 ? -16.166 -1.650 4.382 1.00 86.62 90 ILE A CA 1
ATOM 734 C C . ILE A 1 90 ? -15.761 -1.544 2.920 1.00 86.62 90 ILE A C 1
ATOM 736 O O . ILE A 1 90 ? -14.592 -1.379 2.578 1.00 86.62 90 ILE A O 1
ATOM 740 N N . GLN A 1 91 ? -16.758 -1.639 2.045 1.00 80.56 91 GLN A N 1
ATOM 741 C CA . GLN A 1 91 ? -16.599 -1.472 0.607 1.00 80.56 91 GLN A CA 1
ATOM 742 C C . GLN A 1 91 ? -17.431 -0.270 0.168 1.00 80.56 91 GLN A C 1
ATOM 744 O O . GLN A 1 91 ? -18.646 -0.349 0.021 1.00 80.56 91 GLN A O 1
ATOM 749 N N . SER A 1 92 ? -16.777 0.881 0.014 1.00 86.56 92 SER A N 1
ATOM 750 C CA . SER A 1 92 ? -17.426 2.110 -0.442 1.00 86.56 92 SER A CA 1
ATOM 751 C C . SER A 1 92 ? -16.476 2.906 -1.325 1.00 86.56 92 SER A C 1
ATOM 753 O O . SER A 1 92 ? -15.420 3.362 -0.880 1.00 86.56 92 SER A O 1
ATOM 755 N N . SER A 1 93 ? -16.868 3.108 -2.583 1.00 86.06 93 SER A N 1
ATOM 756 C CA . SER A 1 93 ? -16.115 3.927 -3.540 1.00 86.06 93 SER A CA 1
ATOM 757 C C . SER A 1 93 ? -15.944 5.360 -3.034 1.00 86.06 93 SER A C 1
ATOM 759 O O . SER A 1 93 ? -14.864 5.935 -3.147 1.00 86.06 93 SER A O 1
ATOM 761 N N . ARG A 1 94 ? -16.968 5.915 -2.372 1.00 89.56 94 ARG A N 1
ATOM 762 C CA . ARG A 1 94 ? -16.913 7.245 -1.747 1.00 89.56 94 ARG A CA 1
ATOM 763 C C . ARG A 1 94 ? -15.845 7.322 -0.657 1.00 89.56 94 ARG A C 1
ATOM 765 O O . ARG A 1 94 ? -15.118 8.313 -0.587 1.00 89.56 94 ARG A O 1
ATOM 772 N N . VAL A 1 95 ? -15.737 6.282 0.172 1.00 89.94 95 VAL A N 1
ATOM 773 C CA . VAL A 1 95 ? -14.692 6.174 1.201 1.00 89.94 95 VAL A CA 1
ATOM 774 C C . VAL A 1 95 ? -13.312 6.141 0.547 1.00 89.94 95 VAL A C 1
ATOM 776 O O . VAL A 1 95 ? -12.446 6.931 0.914 1.00 89.94 95 VAL A O 1
ATOM 779 N N . GLN A 1 96 ? -13.126 5.314 -0.482 1.00 86.12 96 GLN A N 1
ATOM 780 C CA . GLN A 1 96 ? -11.861 5.225 -1.218 1.00 86.12 96 GLN A CA 1
ATOM 781 C C . GLN A 1 96 ? -11.460 6.559 -1.863 1.00 86.12 96 GLN A C 1
ATOM 783 O O . GLN A 1 96 ? -10.318 6.997 -1.714 1.00 86.12 96 GLN A O 1
ATOM 788 N N . SER A 1 97 ? -12.390 7.252 -2.526 1.00 90.12 97 SER A N 1
ATOM 789 C CA . SER A 1 97 ? -12.139 8.580 -3.099 1.00 90.12 97 SER A CA 1
ATOM 790 C C . SER A 1 97 ? -11.742 9.596 -2.029 1.00 90.12 97 SER A C 1
ATOM 792 O O . SER A 1 97 ? -10.814 10.379 -2.239 1.00 90.12 97 SER A O 1
ATOM 794 N N . ARG A 1 98 ? -12.396 9.570 -0.860 1.00 93.94 98 ARG A N 1
ATOM 795 C CA . ARG A 1 98 ? -12.062 10.476 0.244 1.00 93.94 98 ARG A CA 1
ATOM 796 C C . ARG A 1 98 ? -10.684 10.182 0.840 1.00 93.94 98 ARG A C 1
ATOM 798 O O . ARG A 1 98 ? -9.941 11.120 1.109 1.00 93.94 98 ARG A O 1
ATOM 805 N N . LEU A 1 99 ? -10.300 8.914 0.980 1.00 92.19 99 LEU A N 1
ATOM 806 C CA . LEU A 1 99 ? -8.962 8.523 1.447 1.00 92.19 99 LEU A CA 1
ATOM 807 C C . LEU A 1 99 ? -7.852 9.020 0.514 1.00 92.19 99 LEU A C 1
ATOM 809 O O . LEU A 1 99 ? -6.809 9.471 0.988 1.00 92.19 99 LEU A O 1
ATOM 813 N N . LYS A 1 100 ? -8.084 8.997 -0.806 1.00 90.50 100 LYS A N 1
ATOM 814 C CA . LYS A 1 100 ? -7.147 9.575 -1.782 1.00 90.50 100 LYS A CA 1
ATOM 815 C C . LYS A 1 100 ? -6.971 11.082 -1.572 1.00 90.50 100 LYS A C 1
ATOM 817 O O . LYS A 1 100 ? -5.841 11.561 -1.556 1.00 90.50 100 LYS A O 1
ATOM 822 N N . GLN A 1 101 ? -8.057 11.819 -1.324 1.00 93.69 101 GLN A N 1
ATOM 823 C CA . GLN A 1 101 ? -7.992 13.257 -1.009 1.00 93.69 101 GLN A CA 1
ATOM 824 C C . GLN A 1 101 ? -7.252 13.548 0.305 1.00 93.69 101 GLN A C 1
ATOM 826 O O . GLN A 1 101 ? -6.597 14.579 0.420 1.00 93.69 101 GLN A O 1
ATOM 831 N N . LEU A 1 102 ? -7.329 12.636 1.278 1.00 95.69 102 LEU A N 1
ATOM 832 C CA . LEU A 1 102 ? -6.680 12.758 2.586 1.00 95.69 102 LEU A CA 1
ATOM 833 C C . LEU A 1 102 ? -5.245 12.202 2.615 1.00 95.69 102 LEU A C 1
ATOM 835 O O . LEU A 1 102 ? -4.681 12.025 3.694 1.00 95.69 102 LEU A O 1
ATOM 839 N N . SER A 1 103 ? -4.628 11.905 1.464 1.00 93.38 103 SER A N 1
ATOM 840 C CA . SER A 1 103 ? -3.325 11.220 1.412 1.00 93.38 103 SER A CA 1
ATOM 841 C C . SER A 1 103 ? -2.210 11.938 2.185 1.00 93.38 103 SER A C 1
ATOM 843 O O . SER A 1 103 ? -1.397 11.306 2.873 1.00 93.38 103 SER A O 1
ATOM 845 N N . VAL A 1 104 ? -2.195 13.274 2.134 1.00 93.31 104 VAL A N 1
ATOM 846 C CA . VAL A 1 104 ? -1.233 14.098 2.880 1.00 93.31 104 VAL A CA 1
ATOM 847 C C . VAL A 1 104 ? -1.480 13.979 4.383 1.00 93.31 104 VAL A C 1
ATOM 849 O O . VAL A 1 104 ? -0.542 13.754 5.147 1.00 93.31 104 VAL A O 1
ATOM 852 N N . GLN A 1 105 ? -2.740 14.061 4.810 1.00 95.81 105 GLN A N 1
ATOM 853 C CA . GLN A 1 105 ? -3.143 13.967 6.210 1.00 95.81 105 GLN A CA 1
ATOM 854 C C . GLN A 1 105 ? -2.860 12.576 6.786 1.00 95.81 105 GLN A C 1
ATOM 856 O O . GLN A 1 105 ? -2.350 12.466 7.899 1.00 95.81 105 GLN A O 1
ATOM 861 N N . ILE A 1 106 ? -3.113 11.517 6.013 1.00 95.12 106 ILE A N 1
ATOM 862 C CA . ILE A 1 106 ? -2.764 10.133 6.368 1.00 95.12 106 ILE A CA 1
ATOM 863 C C . ILE A 1 106 ? -1.242 9.991 6.493 1.00 95.12 106 ILE A C 1
ATOM 865 O O . ILE A 1 106 ? -0.754 9.330 7.406 1.00 95.12 106 ILE A O 1
ATOM 869 N N . GLY A 1 107 ? -0.468 10.645 5.622 1.00 92.81 107 GLY A N 1
ATOM 870 C CA . GLY A 1 107 ? 0.994 10.687 5.728 1.00 92.81 107 GLY A CA 1
ATOM 871 C C . GLY A 1 107 ? 1.490 11.418 6.967 1.00 92.81 107 GLY A C 1
ATOM 872 O O . GLY A 1 107 ? 2.417 10.947 7.626 1.00 92.81 107 GLY A O 1
ATOM 873 N N . ALA A 1 108 ? 0.853 12.531 7.323 1.00 92.69 108 ALA A N 1
ATOM 874 C CA . ALA A 1 108 ? 1.134 13.227 8.569 1.00 92.69 108 ALA A CA 1
ATOM 875 C C . ALA A 1 108 ? 0.802 12.340 9.775 1.00 92.69 108 ALA A C 1
ATOM 877 O O . ALA A 1 108 ? 1.635 12.222 10.665 1.00 92.69 108 ALA A O 1
ATOM 878 N N . ALA A 1 109 ? -0.341 11.651 9.769 1.00 92.44 109 ALA A N 1
ATOM 879 C CA . ALA A 1 109 ? -0.722 10.703 10.813 1.00 92.44 109 ALA A CA 1
ATOM 880 C C . ALA A 1 109 ? 0.218 9.492 10.896 1.00 92.44 109 ALA A C 1
ATOM 882 O O . ALA A 1 109 ? 0.468 8.991 11.981 1.00 92.44 109 ALA A O 1
ATOM 883 N N . ALA A 1 110 ? 0.782 9.018 9.783 1.00 90.50 110 ALA A N 1
ATOM 884 C CA . ALA A 1 110 ? 1.745 7.918 9.810 1.00 90.50 110 ALA A CA 1
ATOM 885 C C . ALA A 1 110 ? 3.047 8.309 10.532 1.00 90.50 110 ALA A C 1
ATOM 887 O O . ALA A 1 110 ? 3.605 7.500 11.276 1.00 90.50 110 ALA A O 1
ATOM 888 N N . ASN A 1 111 ? 3.509 9.548 10.332 1.00 87.69 111 ASN A N 1
ATOM 889 C CA . ASN A 1 111 ? 4.826 10.013 10.775 1.00 87.69 111 ASN A CA 1
ATOM 890 C C . ASN A 1 111 ? 4.802 10.836 12.070 1.00 87.69 111 ASN A C 1
ATOM 892 O O . ASN A 1 111 ? 5.804 10.888 12.778 1.00 87.69 111 ASN A O 1
ATOM 896 N N . ASN A 1 112 ? 3.674 11.464 12.398 1.00 85.06 112 ASN A N 1
ATOM 897 C CA . ASN A 1 112 ? 3.533 12.371 13.531 1.00 85.06 112 ASN A CA 1
ATOM 898 C C . ASN A 1 112 ? 2.479 11.867 14.519 1.00 85.06 112 ASN A C 1
ATOM 900 O O . ASN A 1 112 ? 1.538 11.164 14.160 1.00 85.06 112 ASN A O 1
ATOM 904 N N . ARG A 1 113 ? 2.614 12.281 15.784 1.00 78.75 113 ARG A N 1
ATOM 905 C CA . ARG A 1 113 ? 1.618 11.987 16.829 1.00 78.75 113 ARG A CA 1
ATOM 906 C C . ARG A 1 113 ? 0.319 12.771 16.641 1.00 78.75 113 ARG A C 1
ATOM 908 O O . ARG A 1 113 ? -0.748 12.277 16.982 1.00 78.75 113 ARG A O 1
ATOM 915 N N . ARG A 1 114 ? 0.414 14.002 16.128 1.00 88.50 114 ARG A N 1
ATOM 916 C CA . ARG A 1 114 ? -0.744 14.870 15.905 1.00 88.50 114 ARG A CA 1
ATOM 917 C C . ARG A 1 114 ? -1.468 14.441 14.634 1.00 88.50 114 ARG A C 1
ATOM 919 O O . ARG A 1 114 ? -0.896 14.511 13.547 1.00 88.50 114 ARG A O 1
ATOM 926 N N . ILE A 1 115 ? -2.727 14.046 14.785 1.00 93.38 115 ILE A N 1
ATOM 927 C CA . ILE A 1 115 ? -3.600 13.694 13.667 1.00 93.38 115 ILE A CA 1
ATOM 928 C C . ILE A 1 115 ? -4.249 14.977 13.127 1.00 93.38 115 ILE A C 1
ATOM 930 O O . ILE A 1 115 ? -4.744 15.779 13.921 1.00 93.38 115 ILE A O 1
ATOM 934 N N . PRO A 1 116 ? -4.218 15.226 11.806 1.00 96.38 116 PRO A N 1
ATOM 935 C CA . PRO A 1 116 ? -4.907 16.372 11.213 1.00 96.38 116 PRO A CA 1
ATOM 936 C C . PRO A 1 116 ? -6.426 16.302 11.413 1.00 96.38 116 PRO A C 1
ATOM 938 O O . PRO A 1 116 ? -7.002 15.221 11.295 1.00 96.38 116 PRO A O 1
ATOM 941 N N . GLN A 1 117 ? -7.072 17.451 11.643 1.00 96.44 117 GLN A N 1
ATOM 942 C CA . GLN A 1 117 ? -8.504 17.513 11.964 1.00 96.44 117 GLN A CA 1
ATOM 943 C C . GLN A 1 117 ? -9.385 16.891 10.872 1.00 96.44 117 GLN A C 1
ATOM 945 O O . GLN A 1 117 ? -10.225 16.060 11.186 1.00 96.44 117 GLN A O 1
ATOM 950 N N . ASP A 1 118 ? -9.116 17.169 9.592 1.00 96.94 118 ASP A N 1
ATOM 951 C CA . ASP A 1 118 ? -9.887 16.584 8.481 1.00 96.94 118 ASP A CA 1
ATOM 952 C C . ASP A 1 118 ? -9.892 15.046 8.488 1.00 96.94 118 ASP A C 1
ATOM 954 O O . ASP A 1 118 ? -10.839 14.413 8.015 1.00 96.94 118 ASP A O 1
ATOM 958 N N . LEU A 1 119 ? -8.802 14.438 8.978 1.00 97.00 119 LEU A N 1
ATOM 959 C CA . LEU A 1 119 ? -8.703 12.992 9.121 1.00 97.00 119 LEU A CA 1
ATOM 960 C C . LEU A 1 119 ? -9.457 12.516 10.364 1.00 97.00 119 LEU A C 1
ATOM 962 O O . LEU A 1 119 ? -10.123 11.493 10.280 1.00 97.00 119 LEU A O 1
ATOM 966 N N . ILE A 1 120 ? -9.404 13.253 11.477 1.00 97.06 120 ILE A N 1
ATOM 967 C CA . ILE A 1 120 ? -10.214 12.969 12.674 1.00 97.06 120 ILE A CA 1
ATOM 968 C C . ILE A 1 120 ? -11.701 12.962 12.306 1.00 97.06 120 ILE A C 1
ATOM 970 O O . ILE A 1 120 ? -12.359 11.942 12.497 1.00 97.06 120 ILE A O 1
ATOM 974 N N . ASP A 1 121 ? -12.195 14.029 11.677 1.00 97.38 121 ASP A N 1
ATOM 975 C CA . ASP A 1 121 ? -13.608 14.181 11.304 1.00 97.38 121 ASP A CA 1
ATOM 976 C C . ASP A 1 121 ? -14.077 13.042 10.386 1.00 97.38 121 ASP A C 1
ATOM 978 O O . ASP A 1 121 ? -15.172 12.490 10.533 1.00 97.38 121 ASP A O 1
ATOM 982 N N . PHE A 1 122 ? -13.222 12.650 9.436 1.00 96.69 122 PHE A N 1
ATOM 983 C CA . PHE A 1 122 ? -13.486 11.511 8.566 1.00 96.69 122 PHE A CA 1
ATOM 984 C C . PHE A 1 122 ? -13.586 10.202 9.362 1.00 96.69 122 PHE A C 1
ATOM 986 O O . PHE A 1 122 ? -14.543 9.450 9.172 1.00 96.69 122 PHE A O 1
ATOM 993 N N . ILE A 1 123 ? -12.634 9.931 10.258 1.00 97.19 123 ILE A N 1
ATOM 994 C CA . ILE A 1 123 ? -12.592 8.693 11.044 1.00 97.19 123 ILE A CA 1
ATOM 995 C C . ILE A 1 123 ? -13.773 8.609 12.003 1.00 97.19 123 ILE A C 1
ATOM 997 O O . ILE A 1 123 ? -14.425 7.570 12.047 1.00 97.19 123 ILE A O 1
ATOM 1001 N N . GLU A 1 124 ? -14.110 9.689 12.702 1.00 97.19 124 GLU A N 1
ATOM 1002 C CA . GLU A 1 124 ? -15.272 9.739 13.594 1.00 97.19 124 GLU A CA 1
ATOM 1003 C C . GLU A 1 124 ? -16.583 9.520 12.828 1.00 97.19 124 GLU A C 1
ATOM 1005 O O . GLU A 1 124 ? -17.449 8.758 13.269 1.00 97.19 124 GLU A O 1
ATOM 1010 N N . SER A 1 125 ? -16.713 10.113 11.636 1.00 96.00 125 SER A N 1
ATOM 1011 C CA . SER A 1 125 ? -17.864 9.892 10.755 1.00 96.00 125 SER A CA 1
ATOM 1012 C C . SER A 1 125 ? -17.995 8.424 10.340 1.00 96.00 125 SER A C 1
ATOM 1014 O O . SER A 1 125 ? -19.091 7.854 10.419 1.00 96.00 125 SER A O 1
ATOM 1016 N N . GLN A 1 126 ? -16.895 7.784 9.931 1.00 95.94 126 GLN A N 1
ATOM 1017 C CA . GLN A 1 126 ? -16.920 6.371 9.548 1.00 95.94 126 GLN A CA 1
ATOM 1018 C C . GLN A 1 126 ? -17.156 5.450 10.747 1.00 95.94 126 GLN A C 1
ATOM 1020 O O . GLN A 1 126 ? -17.933 4.503 10.646 1.00 95.94 126 GLN A O 1
ATOM 1025 N N . ALA A 1 127 ? -16.548 5.760 11.890 1.00 95.81 127 ALA A N 1
ATOM 1026 C CA . ALA A 1 127 ? -16.723 5.021 13.130 1.00 95.81 127 ALA A CA 1
ATOM 1027 C C . ALA A 1 127 ? -18.170 5.050 13.614 1.00 95.81 127 ALA A C 1
ATOM 1029 O O . ALA A 1 127 ? -18.693 4.028 14.039 1.00 95.81 127 ALA A O 1
ATOM 1030 N N . LYS A 1 128 ? -18.848 6.196 13.500 1.00 95.88 128 LYS A N 1
ATOM 1031 C CA . LYS A 1 128 ? -20.276 6.306 13.812 1.00 95.88 128 LYS A CA 1
ATOM 1032 C C . LYS A 1 128 ? -21.149 5.538 12.818 1.00 95.88 128 LYS A C 1
ATOM 1034 O O . LYS A 1 128 ? -22.129 4.929 13.223 1.00 95.88 128 LYS A O 1
ATOM 1039 N N . THR A 1 129 ? -20.807 5.577 11.531 1.00 95.25 129 THR A N 1
ATOM 1040 C CA . THR A 1 129 ? -21.610 4.951 10.463 1.00 95.25 129 THR A CA 1
ATOM 1041 C C . THR A 1 129 ? -21.543 3.425 10.501 1.00 95.25 129 THR A C 1
ATOM 1043 O O . THR A 1 129 ? -22.542 2.760 10.245 1.00 95.25 129 THR A O 1
ATOM 1046 N N . HIS A 1 130 ? -20.371 2.870 10.809 1.00 95.38 130 HIS A N 1
ATOM 1047 C CA . HIS A 1 130 ? -20.109 1.429 10.741 1.00 95.38 130 HIS A CA 1
ATOM 1048 C C . HIS A 1 130 ? -19.913 0.770 12.113 1.00 95.38 130 HIS A C 1
ATOM 1050 O O . HIS A 1 130 ? -19.647 -0.434 12.173 1.00 95.38 130 HIS A O 1
ATOM 1056 N N . ASP A 1 131 ? -20.071 1.554 13.184 1.00 95.69 131 ASP A N 1
ATOM 1057 C CA . ASP A 1 131 ? -19.833 1.157 14.570 1.00 95.69 131 ASP A CA 1
ATOM 1058 C C . ASP A 1 131 ? -18.419 0.578 14.738 1.00 95.69 131 ASP A C 1
ATOM 1060 O O . ASP A 1 131 ? -18.237 -0.625 14.867 1.00 95.69 131 ASP A O 1
ATOM 1064 N N . LEU A 1 132 ? -17.393 1.421 14.587 1.00 96.81 132 LEU A N 1
ATOM 1065 C CA . LEU A 1 132 ? -15.986 0.996 14.620 1.00 96.81 132 LEU A CA 1
ATOM 1066 C C . LEU A 1 132 ? -15.285 1.519 15.869 1.00 96.81 132 LEU A C 1
ATOM 1068 O O . LEU A 1 132 ? -15.387 2.706 16.186 1.00 96.81 132 LEU A O 1
ATOM 1072 N N . ASP A 1 133 ? -14.471 0.667 16.482 1.00 96.12 133 ASP A N 1
ATOM 1073 C CA . ASP A 1 133 ? -13.570 1.015 17.588 1.00 96.12 133 ASP A CA 1
ATOM 1074 C C . ASP A 1 133 ? -12.159 1.335 17.080 1.00 96.12 133 ASP A C 1
ATOM 1076 O O . ASP A 1 133 ? -11.440 2.178 17.627 1.00 96.12 133 ASP A O 1
ATOM 1080 N N . VAL A 1 134 ? -11.766 0.663 15.994 1.00 96.06 134 VAL A N 1
ATOM 1081 C CA . VAL A 1 134 ? -10.454 0.792 15.362 1.00 96.06 134 VAL A CA 1
ATOM 1082 C C . VAL A 1 134 ? -10.613 0.897 13.854 1.00 96.06 134 VAL A C 1
ATOM 1084 O O . VAL A 1 134 ? -11.426 0.216 13.227 1.00 96.06 134 VAL A O 1
ATOM 1087 N N . VAL A 1 135 ? -9.777 1.733 13.255 1.00 96.69 135 VAL A N 1
ATOM 1088 C CA . VAL A 1 135 ? -9.656 1.881 11.814 1.00 96.69 135 VAL A CA 1
ATOM 1089 C C . VAL A 1 135 ? -8.227 1.590 11.382 1.00 96.69 135 VAL A C 1
ATOM 1091 O O . VAL A 1 135 ? -7.274 2.156 11.917 1.00 96.69 135 VAL A O 1
ATOM 1094 N N . ILE A 1 136 ? -8.083 0.761 10.353 1.00 97.12 136 ILE A N 1
ATOM 1095 C CA . ILE A 1 136 ? -6.823 0.518 9.656 1.00 97.12 136 ILE A CA 1
ATOM 1096 C C . ILE A 1 136 ? -6.907 1.138 8.269 1.00 97.12 136 ILE A C 1
ATOM 1098 O O . ILE A 1 136 ? -7.722 0.722 7.455 1.00 97.12 136 ILE A O 1
ATOM 1102 N N . ILE A 1 137 ? -6.041 2.102 7.981 1.00 96.88 137 ILE A N 1
ATOM 1103 C CA . ILE A 1 137 ? -5.917 2.720 6.662 1.00 96.88 137 ILE A CA 1
ATOM 1104 C C . ILE A 1 137 ? -4.702 2.133 5.957 1.00 96.88 137 ILE A C 1
ATOM 1106 O O . ILE A 1 137 ? -3.584 2.239 6.458 1.00 96.88 137 ILE A O 1
ATOM 1110 N N . VAL A 1 138 ? -4.912 1.570 4.773 1.00 96.56 138 VAL A N 1
ATOM 1111 C CA . VAL A 1 138 ? -3.861 1.130 3.855 1.00 96.56 138 VAL A CA 1
ATOM 1112 C C . VAL A 1 138 ? -3.861 2.061 2.659 1.00 96.56 138 VAL A C 1
ATOM 1114 O O . VAL A 1 138 ? -4.890 2.250 2.012 1.00 96.56 138 VAL A O 1
ATOM 1117 N N . GLN A 1 139 ? -2.708 2.639 2.355 1.00 95.50 139 GLN A N 1
ATOM 1118 C CA . GLN A 1 139 ? -2.588 3.597 1.269 1.00 95.50 139 GLN A CA 1
ATOM 1119 C C . GLN A 1 139 ? -1.212 3.516 0.613 1.00 95.50 139 GLN A C 1
ATOM 1121 O O . GLN A 1 139 ? -0.200 3.264 1.268 1.00 95.50 139 GLN A O 1
ATOM 1126 N N . SER A 1 140 ? -1.180 3.773 -0.689 1.00 95.12 140 SER A N 1
ATOM 1127 C CA . SER A 1 140 ? 0.047 3.992 -1.435 1.00 95.12 140 SER A CA 1
ATOM 1128 C C . SER A 1 140 ? 0.388 5.489 -1.447 1.00 95.12 140 SER A C 1
ATOM 1130 O O . SER A 1 140 ? -0.489 6.340 -1.284 1.00 95.12 140 SER A O 1
ATOM 1132 N N . PHE A 1 141 ? 1.664 5.850 -1.556 1.00 93.25 141 PHE A N 1
ATOM 1133 C CA . PHE A 1 141 ? 2.059 7.255 -1.504 1.00 93.25 141 PHE A CA 1
ATOM 1134 C C . PHE A 1 141 ? 3.170 7.617 -2.474 1.00 93.25 141 PHE A C 1
ATOM 1136 O O . PHE A 1 141 ? 3.960 6.781 -2.911 1.00 93.25 141 PHE A O 1
ATOM 1143 N N . ARG A 1 142 ? 3.250 8.914 -2.764 1.00 93.38 142 ARG A N 1
ATOM 1144 C CA . ARG A 1 142 ? 4.359 9.528 -3.484 1.00 93.38 142 ARG A CA 1
ATOM 1145 C C . ARG A 1 142 ? 5.402 10.036 -2.497 1.00 93.38 142 ARG A C 1
ATOM 1147 O O . ARG A 1 142 ? 5.054 10.718 -1.534 1.00 93.38 142 ARG A O 1
ATOM 1154 N N . GLY A 1 143 ? 6.670 9.716 -2.722 1.00 90.88 143 GLY A N 1
ATOM 1155 C CA . GLY A 1 143 ? 7.746 10.150 -1.837 1.00 90.88 143 GLY A CA 1
ATOM 1156 C C . GLY A 1 143 ? 9.135 9.850 -2.370 1.00 90.88 143 GLY A C 1
ATOM 1157 O O . GLY A 1 143 ? 9.299 9.223 -3.420 1.00 90.88 143 GLY A O 1
ATOM 1158 N N . ASP A 1 144 ? 10.130 10.304 -1.620 1.00 91.44 144 ASP A N 1
ATOM 1159 C CA . ASP A 1 144 ? 11.534 10.072 -1.924 1.00 91.44 144 ASP A CA 1
ATOM 1160 C C . ASP A 1 144 ? 11.885 8.602 -1.736 1.00 91.44 144 ASP A C 1
ATOM 1162 O O . ASP A 1 144 ? 11.641 7.997 -0.689 1.00 91.44 144 ASP A O 1
ATOM 1166 N N . SER A 1 145 ? 12.483 8.018 -2.764 1.00 88.38 145 SER A N 1
ATOM 1167 C CA . SER A 1 145 ? 13.002 6.665 -2.679 1.00 88.38 145 SER A CA 1
ATOM 1168 C C . SER A 1 145 ? 14.424 6.637 -2.119 1.00 88.38 145 SER A C 1
ATOM 1170 O O . SER A 1 145 ? 15.130 7.642 -2.026 1.00 88.38 145 SER A O 1
ATOM 1172 N N . ARG A 1 146 ? 14.894 5.432 -1.783 1.00 84.50 146 ARG A N 1
ATOM 1173 C CA . ARG A 1 146 ? 16.281 5.206 -1.342 1.00 84.50 146 ARG A CA 1
ATOM 1174 C C . ARG A 1 146 ? 17.307 5.292 -2.475 1.00 84.50 146 ARG A C 1
ATOM 1176 O O . ARG A 1 146 ? 18.514 5.235 -2.195 1.00 84.50 146 ARG A O 1
ATOM 1183 N N . TRP A 1 147 ? 16.840 5.369 -3.721 1.00 86.19 147 TRP A N 1
ATOM 1184 C CA . TRP A 1 147 ? 17.664 5.530 -4.912 1.00 86.19 147 TRP A CA 1
ATOM 1185 C C . TRP A 1 147 ? 17.818 7.007 -5.238 1.00 86.19 147 TRP A C 1
ATOM 1187 O O . TRP A 1 147 ? 16.879 7.788 -5.110 1.00 86.19 147 TRP A O 1
ATOM 1197 N N . LYS A 1 148 ? 19.021 7.372 -5.673 1.00 84.25 148 LYS A N 1
ATOM 1198 C CA . LYS A 1 148 ? 19.378 8.747 -6.000 1.00 84.25 148 LYS A CA 1
ATOM 1199 C C . LYS A 1 148 ? 19.988 8.840 -7.390 1.00 84.25 148 LYS A C 1
ATOM 1201 O O . LYS A 1 148 ? 20.616 7.887 -7.869 1.00 84.25 148 LYS A O 1
ATOM 1206 N N . ILE A 1 149 ? 19.814 9.990 -8.023 1.00 77.50 149 ILE A N 1
ATOM 1207 C CA . ILE A 1 149 ? 20.570 10.404 -9.205 1.00 77.50 149 ILE A CA 1
ATOM 1208 C C . ILE A 1 149 ? 21.421 11.581 -8.755 1.00 77.50 149 ILE A C 1
ATOM 1210 O O . ILE A 1 149 ? 20.881 12.632 -8.436 1.00 77.50 149 ILE A O 1
ATOM 1214 N N . HIS A 1 150 ? 22.738 11.375 -8.694 1.00 79.69 150 HIS A N 1
ATOM 1215 C CA . HIS A 1 150 ? 23.622 12.247 -7.915 1.00 79.69 150 HIS A CA 1
ATOM 1216 C C . HIS A 1 150 ? 23.114 12.318 -6.464 1.00 79.69 150 HIS A C 1
ATOM 1218 O O . HIS A 1 150 ? 22.915 11.260 -5.856 1.00 79.69 150 HIS A O 1
ATOM 1224 N N . ASP A 1 151 ? 22.857 13.512 -5.936 1.00 81.81 151 ASP A N 1
ATOM 1225 C CA . ASP A 1 151 ? 22.368 13.706 -4.569 1.00 81.81 151 ASP A CA 1
ATOM 1226 C C . ASP A 1 151 ? 20.837 13.760 -4.453 1.00 81.81 151 ASP A C 1
ATOM 1228 O O . ASP A 1 151 ? 20.304 13.608 -3.346 1.00 81.81 151 ASP A O 1
ATOM 1232 N N . ASP A 1 152 ? 20.135 13.852 -5.587 1.00 83.38 152 ASP A N 1
ATOM 1233 C CA . ASP A 1 152 ? 18.681 13.983 -5.639 1.00 83.38 152 ASP A CA 1
ATOM 1234 C C . ASP A 1 152 ? 17.988 12.622 -5.493 1.00 83.38 152 ASP A C 1
ATOM 1236 O O . ASP A 1 152 ? 18.253 11.700 -6.283 1.00 83.38 152 ASP A O 1
ATOM 1240 N N . PRO A 1 153 ? 17.070 12.459 -4.524 1.00 88.12 153 PRO A N 1
ATOM 1241 C CA . PRO A 1 153 ? 16.260 11.259 -4.425 1.00 88.12 153 PRO A CA 1
ATOM 1242 C C . PRO A 1 153 ? 15.327 11.128 -5.626 1.00 88.12 153 PRO A C 1
ATOM 1244 O O . PRO A 1 153 ? 14.755 12.088 -6.143 1.00 88.12 153 PRO A O 1
ATOM 1247 N N . ILE A 1 154 ? 15.147 9.890 -6.070 1.00 89.25 154 ILE A N 1
ATOM 1248 C CA . ILE A 1 154 ? 14.161 9.581 -7.096 1.00 89.25 154 ILE A CA 1
ATOM 1249 C C . ILE A 1 154 ? 12.799 9.531 -6.422 1.00 89.25 154 ILE A C 1
ATOM 1251 O O . ILE A 1 154 ? 12.586 8.706 -5.534 1.00 89.25 154 ILE A O 1
ATOM 1255 N N . VAL A 1 155 ? 11.876 10.378 -6.869 1.00 93.00 155 VAL A N 1
ATOM 1256 C CA . VAL A 1 155 ? 10.490 10.351 -6.401 1.00 93.00 155 VAL A CA 1
ATOM 1257 C C . VAL A 1 155 ? 9.760 9.184 -7.060 1.00 93.00 155 VAL A C 1
ATOM 1259 O O . VAL A 1 155 ? 9.678 9.109 -8.290 1.00 93.00 155 VAL A O 1
ATOM 1262 N N . LEU A 1 156 ? 9.232 8.286 -6.233 1.00 94.50 156 LEU A N 1
ATOM 1263 C CA . LEU A 1 156 ? 8.434 7.136 -6.651 1.00 94.50 156 LEU A CA 1
ATOM 1264 C C . LEU A 1 156 ? 7.044 7.207 -6.025 1.00 94.50 156 LEU A C 1
ATOM 1266 O O . LEU A 1 156 ? 6.842 7.826 -4.978 1.00 94.50 156 LEU A O 1
ATOM 1270 N N . GLU A 1 157 ? 6.088 6.570 -6.685 1.00 94.69 157 GLU A N 1
ATOM 1271 C CA . GLU A 1 157 ? 4.680 6.590 -6.310 1.00 94.69 157 GLU A CA 1
ATOM 1272 C C . GLU A 1 157 ? 4.090 5.192 -6.411 1.00 94.69 157 GLU A C 1
ATOM 1274 O O . GLU A 1 157 ? 4.382 4.454 -7.358 1.00 94.69 157 GLU A O 1
ATOM 1279 N N . GLY A 1 158 ? 3.279 4.834 -5.421 1.00 95.31 158 GLY A N 1
ATOM 1280 C CA . GLY A 1 158 ? 2.630 3.538 -5.377 1.00 95.31 158 GLY A CA 1
ATOM 1281 C C . GLY A 1 158 ? 3.620 2.406 -5.132 1.00 95.31 158 GLY A C 1
ATOM 1282 O O . GLY A 1 158 ? 4.549 2.513 -4.332 1.00 95.31 158 GLY A O 1
ATOM 1283 N N . TYR A 1 159 ? 3.438 1.309 -5.845 1.00 96.38 159 TYR A N 1
ATOM 1284 C CA . TYR A 1 159 ? 4.340 0.167 -5.839 1.00 96.38 159 TYR A CA 1
ATOM 1285 C C . TYR A 1 159 ? 4.557 -0.306 -7.276 1.00 96.38 159 TYR A C 1
ATOM 1287 O O . TYR A 1 159 ? 3.730 -0.052 -8.150 1.00 96.38 159 TYR A O 1
ATOM 1295 N N . GLY A 1 160 ? 5.683 -0.960 -7.541 1.00 96.38 160 GLY A N 1
ATOM 1296 C CA . GLY A 1 160 ? 5.993 -1.455 -8.877 1.00 96.38 160 GLY A CA 1
ATOM 1297 C C . GLY A 1 160 ? 7.482 -1.486 -9.164 1.00 96.38 160 GLY A C 1
ATOM 1298 O O . GLY A 1 160 ? 8.275 -1.944 -8.339 1.00 96.38 160 GLY A O 1
ATOM 1299 N N . LEU A 1 161 ? 7.854 -1.028 -10.357 1.00 96.00 161 LEU A N 1
ATOM 1300 C CA . LEU A 1 161 ? 9.203 -1.156 -10.890 1.00 96.00 161 LEU A CA 1
ATOM 1301 C C . LEU A 1 161 ? 9.828 0.214 -11.149 1.00 96.00 161 LEU A C 1
ATOM 1303 O O . LEU A 1 161 ? 9.267 1.068 -11.831 1.00 96.00 161 LEU A O 1
ATOM 1307 N N . PHE A 1 162 ? 11.036 0.409 -10.644 1.00 95.06 162 PHE A N 1
ATOM 1308 C CA . PHE A 1 162 ? 11.911 1.499 -11.033 1.00 95.06 162 PHE A CA 1
ATOM 1309 C C . PHE A 1 162 ? 13.002 0.949 -11.949 1.00 95.06 162 PHE A C 1
ATOM 1311 O O . PHE A 1 162 ? 13.734 0.032 -11.569 1.00 95.06 162 PHE A O 1
ATOM 1318 N N . THR A 1 163 ? 13.137 1.519 -13.144 1.00 93.56 163 THR A N 1
ATOM 1319 C CA . THR A 1 163 ? 14.216 1.178 -14.069 1.00 93.56 163 THR A CA 1
ATOM 1320 C C . THR A 1 163 ? 15.061 2.397 -14.409 1.00 93.56 163 THR A C 1
ATOM 1322 O O . THR A 1 163 ? 14.572 3.520 -14.542 1.00 93.56 163 THR A O 1
ATOM 1325 N N . ARG A 1 164 ? 16.365 2.177 -14.569 1.00 89.31 164 ARG A N 1
ATOM 1326 C CA . ARG A 1 164 ? 17.312 3.198 -15.008 1.00 89.31 164 ARG A CA 1
ATOM 1327 C C . ARG A 1 164 ? 18.184 2.666 -16.124 1.00 89.31 164 ARG A C 1
ATOM 1329 O O . ARG A 1 164 ? 18.757 1.591 -15.972 1.00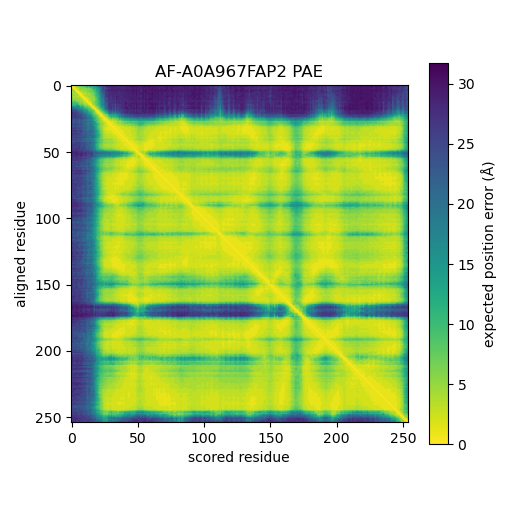 89.31 164 ARG A O 1
ATOM 1336 N N . ARG A 1 165 ? 18.360 3.441 -17.192 1.00 84.06 165 ARG A N 1
ATOM 1337 C CA . ARG A 1 165 ? 19.340 3.145 -18.248 1.00 84.06 165 ARG A CA 1
ATOM 1338 C C . ARG A 1 165 ? 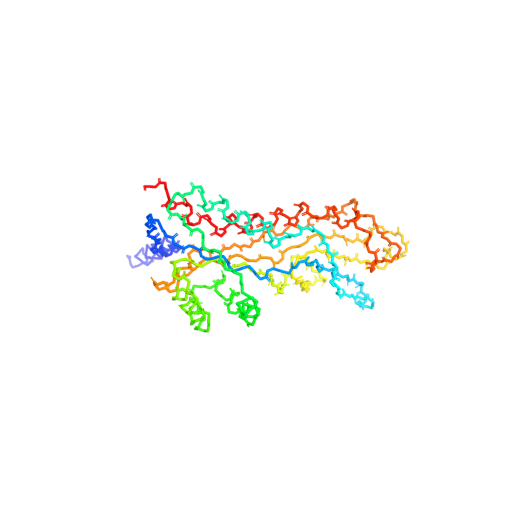20.378 4.257 -18.326 1.00 84.06 165 ARG A C 1
ATOM 1340 O O . ARG A 1 165 ? 20.035 5.437 -18.390 1.00 84.06 165 ARG A O 1
ATOM 1347 N N . THR A 1 166 ? 21.654 3.883 -18.289 1.00 72.12 166 THR A N 1
ATOM 1348 C CA . THR A 1 166 ? 22.766 4.820 -18.515 1.00 72.12 166 THR A CA 1
ATOM 1349 C C . THR A 1 166 ? 23.161 4.863 -19.999 1.00 72.12 166 THR A C 1
ATOM 1351 O O . THR A 1 166 ? 22.809 3.947 -20.739 1.00 72.12 166 THR A O 1
ATOM 1354 N N . MET A 1 167 ? 23.910 5.885 -20.446 1.00 61.31 167 MET A N 1
ATOM 1355 C CA . MET A 1 167 ? 24.457 5.978 -21.812 1.00 61.31 167 MET A CA 1
ATOM 1356 C C . MET A 1 167 ? 25.260 4.727 -22.171 1.00 61.31 167 MET A C 1
ATOM 1358 O O . MET A 1 167 ? 25.036 4.135 -23.216 1.00 61.31 1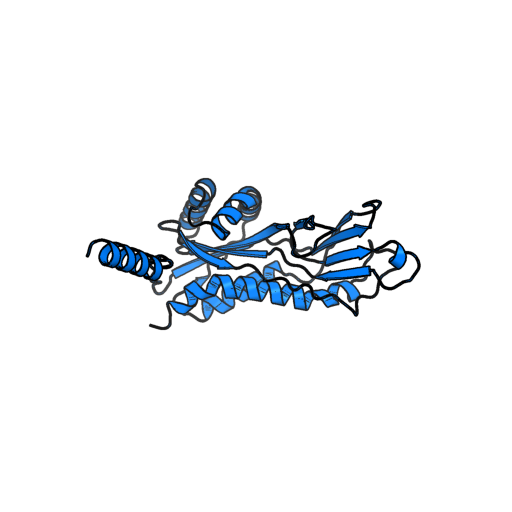67 MET A O 1
ATOM 1362 N N . LEU A 1 168 ? 26.113 4.243 -21.265 1.00 57.12 168 LEU A N 1
ATOM 1363 C CA . LEU A 1 168 ? 26.865 3.000 -21.470 1.00 57.12 168 LEU A CA 1
ATOM 1364 C C . LEU A 1 168 ? 25.934 1.779 -21.624 1.00 57.12 168 LEU A C 1
ATOM 1366 O O . LEU A 1 168 ? 26.203 0.901 -22.437 1.00 57.12 168 LEU A O 1
ATOM 1370 N N . GLY A 1 169 ? 24.785 1.775 -20.937 1.00 55.69 169 GLY A N 1
ATOM 1371 C CA . GLY A 1 169 ? 23.712 0.793 -21.137 1.00 55.69 169 GLY A CA 1
ATOM 1372 C C . GLY A 1 169 ? 22.951 0.928 -22.460 1.00 55.69 169 GLY A C 1
ATOM 1373 O O . GLY A 1 169 ? 22.312 -0.033 -22.893 1.00 55.69 169 GLY A O 1
ATOM 1374 N N . ALA A 1 170 ? 22.988 2.083 -23.129 1.00 55.72 170 ALA A N 1
ATOM 1375 C CA . ALA A 1 170 ? 22.498 2.236 -24.502 1.00 55.72 170 ALA A CA 1
ATOM 1376 C C . ALA A 1 170 ? 23.458 1.592 -25.520 1.00 55.72 170 ALA A C 1
ATOM 1378 O O . ALA A 1 170 ? 22.994 1.013 -26.495 1.00 55.72 170 ALA A O 1
ATOM 1379 N N . PHE A 1 171 ? 24.763 1.581 -25.221 1.00 55.09 171 PHE A N 1
ATOM 1380 C CA . PHE A 1 171 ? 25.826 0.954 -26.022 1.00 55.09 171 PHE A CA 1
ATOM 1381 C C . PHE A 1 171 ? 26.172 -0.494 -25.605 1.00 55.09 171 PHE A C 1
ATOM 1383 O O . PHE A 1 171 ? 27.236 -1.000 -25.944 1.00 55.09 171 PHE A O 1
ATOM 1390 N N . GLY A 1 172 ? 25.297 -1.177 -24.855 1.00 51.78 172 GLY A N 1
ATOM 1391 C CA . GLY A 1 172 ? 25.459 -2.602 -24.520 1.00 51.78 172 GLY A CA 1
ATOM 1392 C C . GLY A 1 172 ? 26.360 -2.922 -23.317 1.00 51.78 172 GLY A C 1
ATOM 1393 O O . GLY A 1 172 ? 26.559 -4.092 -22.999 1.00 51.78 172 GLY A O 1
ATOM 1394 N N . ILE A 1 173 ? 26.862 -1.919 -22.593 1.00 56.00 173 ILE A N 1
ATOM 1395 C CA . ILE A 1 173 ? 27.663 -2.110 -21.374 1.00 56.00 173 ILE A CA 1
ATOM 1396 C C . ILE A 1 173 ? 26.721 -2.125 -20.162 1.00 56.00 173 ILE A C 1
ATOM 1398 O O . ILE A 1 173 ? 25.928 -1.203 -19.978 1.00 56.00 173 ILE A O 1
ATOM 1402 N N . ARG A 1 174 ? 26.791 -3.171 -19.322 1.00 55.69 174 ARG A N 1
ATOM 1403 C CA . ARG A 1 174 ? 25.894 -3.411 -18.168 1.00 55.69 174 ARG A CA 1
ATOM 1404 C C . ARG A 1 174 ? 25.907 -2.265 -17.151 1.00 55.69 174 ARG A C 1
ATOM 1406 O O . ARG A 1 174 ? 26.594 -2.312 -16.136 1.00 55.69 174 ARG A O 1
ATOM 1413 N N . ASN A 1 175 ? 25.090 -1.251 -17.392 1.00 66.62 175 ASN A N 1
ATOM 1414 C CA . ASN A 1 175 ? 24.846 -0.184 -16.436 1.00 66.62 175 ASN A CA 1
ATOM 1415 C C . ASN A 1 175 ? 23.379 0.272 -16.506 1.00 66.62 175 ASN A C 1
ATOM 1417 O O . ASN A 1 175 ? 23.053 1.459 -16.542 1.00 66.62 175 ASN A O 1
ATOM 1421 N N . SER A 1 176 ? 22.491 -0.721 -16.558 1.00 81.62 176 SER A N 1
ATOM 1422 C CA . SER A 1 176 ? 21.043 -0.565 -16.467 1.00 81.62 176 SER A CA 1
ATOM 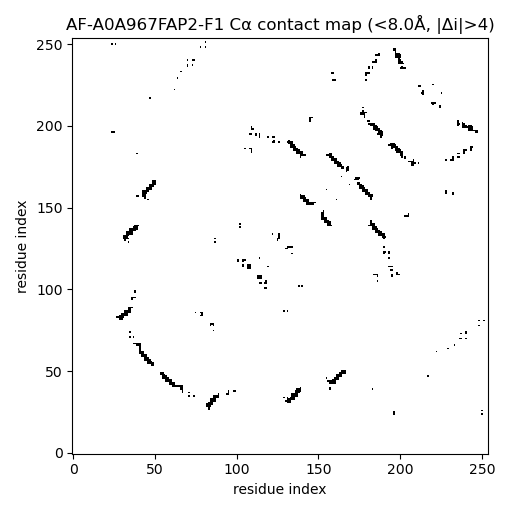1423 C C . SER A 1 176 ? 20.564 -1.240 -15.184 1.00 81.62 176 SER A C 1
ATOM 1425 O O . SER A 1 176 ? 21.042 -2.322 -14.843 1.00 81.62 176 SER A O 1
ATOM 1427 N N . TRP A 1 177 ? 19.665 -0.600 -14.441 1.00 87.44 177 TRP A N 1
ATOM 1428 C CA . TRP A 1 177 ? 19.195 -1.080 -13.141 1.00 87.44 177 TRP A CA 1
ATOM 1429 C C . TRP A 1 177 ? 17.688 -1.269 -13.159 1.00 87.44 177 TRP A C 1
ATOM 1431 O O . TRP A 1 177 ? 16.974 -0.437 -13.711 1.00 87.44 177 TRP A O 1
ATOM 1441 N N . ALA A 1 178 ? 17.225 -2.340 -12.532 1.00 92.50 178 ALA A N 1
ATOM 1442 C CA . ALA A 1 178 ? 15.819 -2.616 -12.298 1.00 92.50 178 ALA A CA 1
ATOM 1443 C C . ALA A 1 178 ? 15.638 -2.897 -10.805 1.00 92.50 178 ALA A C 1
ATOM 1445 O O . ALA A 1 178 ? 16.399 -3.668 -10.208 1.00 92.50 178 ALA A O 1
ATOM 1446 N N . HIS A 1 179 ? 14.675 -2.217 -10.196 1.00 93.44 179 HIS A N 1
ATOM 1447 C CA . HIS A 1 179 ? 14.426 -2.247 -8.766 1.00 93.44 179 HIS A CA 1
ATOM 1448 C C . HIS A 1 179 ? 12.925 -2.318 -8.493 1.00 93.44 179 HIS A C 1
ATOM 1450 O O . HIS A 1 179 ? 12.200 -1.398 -8.870 1.00 93.44 179 HIS A O 1
ATOM 1456 N N . PRO A 1 180 ? 12.446 -3.357 -7.800 1.00 94.88 180 PRO A N 1
ATOM 1457 C CA . PRO A 1 180 ? 11.107 -3.335 -7.250 1.00 94.88 180 PRO A CA 1
ATOM 1458 C C . PRO A 1 180 ? 11.046 -2.358 -6.082 1.00 94.88 180 PRO A C 1
ATOM 1460 O O . PRO A 1 180 ? 11.999 -2.237 -5.307 1.00 94.88 180 PRO A O 1
ATOM 1463 N N . TYR A 1 181 ? 9.915 -1.686 -5.934 1.00 95.69 181 TYR A N 1
ATOM 1464 C CA . TYR A 1 181 ? 9.684 -0.752 -4.843 1.00 95.69 181 TYR A CA 1
ATOM 1465 C C . TYR A 1 181 ? 8.230 -0.797 -4.386 1.00 95.69 181 TYR A C 1
ATOM 1467 O O . TYR A 1 181 ? 7.334 -1.132 -5.158 1.00 95.69 181 TYR A O 1
ATOM 1475 N N . ALA A 1 182 ? 7.991 -0.413 -3.136 1.00 96.00 182 ALA A N 1
ATOM 1476 C CA . ALA A 1 182 ? 6.646 -0.258 -2.604 1.00 96.00 182 ALA A CA 1
ATOM 1477 C C . ALA A 1 182 ? 6.607 0.903 -1.609 1.00 96.00 182 ALA A C 1
ATOM 1479 O O . ALA A 1 182 ? 7.138 0.816 -0.505 1.00 96.00 182 ALA A O 1
ATOM 1480 N N . HIS A 1 183 ? 5.961 1.998 -1.995 1.00 95.69 183 HIS A N 1
ATOM 1481 C CA . HIS A 1 183 ? 5.584 3.092 -1.108 1.00 95.69 183 HIS A CA 1
ATOM 1482 C C . HIS A 1 183 ? 4.171 2.832 -0.593 1.00 95.69 183 HIS A C 1
ATOM 1484 O O . HIS A 1 183 ? 3.216 3.513 -0.953 1.00 95.69 183 HIS A O 1
ATOM 1490 N N . ILE A 1 184 ? 4.051 1.798 0.238 1.00 95.94 184 ILE A N 1
ATOM 1491 C CA . ILE A 1 184 ? 2.815 1.412 0.918 1.00 95.94 184 ILE A CA 1
ATOM 1492 C C . ILE A 1 184 ? 2.945 1.802 2.385 1.00 95.94 184 ILE A C 1
ATOM 1494 O O . ILE A 1 184 ? 3.987 1.589 3.006 1.00 95.94 184 ILE A O 1
ATOM 1498 N N . ARG A 1 185 ? 1.883 2.362 2.951 1.00 95.69 185 ARG A N 1
ATOM 1499 C CA . ARG A 1 185 ? 1.773 2.629 4.382 1.00 95.69 185 ARG A CA 1
ATOM 1500 C C . ARG A 1 185 ? 0.499 2.012 4.936 1.00 95.69 185 ARG A C 1
ATOM 1502 O O . ARG A 1 185 ? -0.529 1.976 4.262 1.00 95.69 185 ARG A O 1
ATOM 1509 N N . VAL A 1 186 ? 0.585 1.577 6.183 1.00 97.38 186 VAL A N 1
ATOM 1510 C CA . VAL A 1 186 ? -0.538 1.106 6.988 1.00 97.38 186 VAL A CA 1
ATOM 1511 C C . VAL A 1 186 ? -0.565 1.948 8.256 1.00 97.38 186 VAL A C 1
ATOM 1513 O O . VAL A 1 186 ? 0.455 2.067 8.933 1.00 97.38 186 VAL A O 1
ATOM 1516 N N . VAL A 1 187 ? -1.701 2.559 8.571 1.00 95.94 187 VAL A N 1
ATOM 1517 C CA . VAL A 1 187 ? -1.895 3.385 9.771 1.00 95.94 187 VAL A CA 1
ATOM 1518 C C . VAL A 1 187 ? -3.065 2.815 10.548 1.00 95.94 187 VAL A C 1
ATOM 1520 O O . VAL A 1 187 ? -4.110 2.552 9.962 1.00 95.94 187 VAL A O 1
ATOM 1523 N N . VAL A 1 188 ? -2.899 2.636 11.855 1.00 95.75 188 VAL A N 1
ATOM 1524 C CA . VAL A 1 188 ? -3.955 2.133 12.731 1.00 95.75 188 VAL A CA 1
ATOM 1525 C C . VAL A 1 188 ? -4.327 3.189 13.754 1.00 95.75 188 VAL A C 1
ATOM 1527 O O . VAL A 1 188 ? -3.461 3.708 14.468 1.00 95.75 188 VAL A O 1
ATOM 1530 N N . LEU A 1 189 ? -5.615 3.508 13.796 1.00 94.94 189 LEU A N 1
ATOM 1531 C CA . LEU A 1 189 ? -6.197 4.570 14.599 1.00 94.94 189 LEU A CA 1
ATOM 1532 C C . LEU A 1 189 ? -7.306 3.996 15.485 1.00 94.94 189 LEU A C 1
ATOM 1534 O O . LEU A 1 189 ? -8.138 3.231 15.002 1.00 94.94 189 LEU A O 1
ATOM 1538 N N . THR A 1 190 ? -7.358 4.393 16.754 1.00 94.56 190 THR A N 1
ATOM 1539 C CA . THR A 1 190 ? -8.593 4.291 17.550 1.00 94.56 190 THR A CA 1
ATOM 1540 C C . THR A 1 190 ? -9.619 5.299 17.036 1.00 94.56 190 THR A C 1
ATOM 1542 O O . THR A 1 190 ? -9.264 6.229 16.308 1.00 94.56 190 THR A O 1
ATOM 1545 N N . THR A 1 191 ? -10.890 5.140 17.397 1.00 94.38 191 THR A N 1
ATOM 1546 C CA . THR A 1 191 ? -11.959 6.051 16.953 1.00 94.38 191 THR A CA 1
ATOM 1547 C C . THR A 1 191 ? -12.481 6.971 18.057 1.00 94.38 191 THR A C 1
ATOM 1549 O O . THR A 1 191 ? -13.092 7.991 17.746 1.00 94.38 191 THR A O 1
ATOM 1552 N N . ARG A 1 192 ? -12.236 6.652 19.340 1.00 89.44 192 ARG A N 1
ATOM 1553 C CA . ARG A 1 192 ? -12.695 7.433 20.507 1.00 89.44 192 ARG A CA 1
ATOM 1554 C C . ARG A 1 192 ? -11.673 7.417 21.664 1.00 89.44 192 ARG A C 1
ATOM 1556 O O . ARG A 1 192 ? -11.716 6.506 22.485 1.00 89.44 192 ARG A O 1
ATOM 1563 N N . PRO A 1 193 ? -10.781 8.419 21.779 1.00 91.50 193 PRO A N 1
ATOM 1564 C CA . PRO A 1 193 ? -10.497 9.467 20.793 1.00 91.50 193 PRO A CA 1
ATOM 1565 C C . PRO A 1 193 ? -9.728 8.923 19.579 1.00 91.50 193 PRO A C 1
ATOM 1567 O O . PRO A 1 193 ? -9.183 7.819 19.627 1.00 91.50 193 PRO A O 1
ATOM 1570 N N . VAL A 1 194 ? -9.642 9.707 18.497 1.00 93.56 194 VAL A N 1
ATOM 1571 C CA . VAL A 1 194 ? -8.817 9.355 17.330 1.00 93.56 194 VAL A CA 1
ATOM 1572 C C . VAL A 1 194 ? -7.332 9.510 17.652 1.00 93.56 194 VAL A C 1
ATOM 1574 O O . VAL A 1 194 ? -6.797 10.618 17.687 1.00 93.56 194 VAL A O 1
ATOM 1577 N N . VAL A 1 195 ? -6.650 8.386 17.876 1.00 92.00 195 VAL A N 1
ATOM 1578 C CA . VAL A 1 195 ? -5.221 8.334 18.212 1.00 92.00 195 VAL A CA 1
ATOM 1579 C C . VAL A 1 195 ? -4.542 7.251 17.392 1.00 92.00 195 VAL A C 1
ATOM 1581 O O . VAL A 1 195 ? -5.079 6.164 17.196 1.00 92.00 195 VAL A O 1
ATOM 1584 N N . ARG A 1 196 ? -3.326 7.534 16.920 1.00 92.62 196 ARG A N 1
ATOM 1585 C CA . ARG A 1 196 ? -2.506 6.544 16.223 1.00 92.62 196 ARG A CA 1
ATOM 1586 C C . ARG A 1 196 ? -1.878 5.564 17.199 1.00 92.62 196 ARG A C 1
ATOM 1588 O O . ARG A 1 196 ? -1.026 5.946 17.993 1.00 92.62 196 ARG A O 1
ATOM 1595 N N . ILE A 1 197 ? -2.219 4.295 17.026 1.00 91.88 197 ILE A N 1
ATOM 1596 C CA . ILE A 1 197 ? -1.745 3.170 17.843 1.00 91.88 197 ILE A CA 1
ATOM 1597 C C . ILE A 1 197 ? -0.845 2.205 17.064 1.00 91.88 197 ILE A C 1
ATOM 1599 O O . ILE A 1 197 ? -0.198 1.338 17.646 1.00 91.88 197 ILE A O 1
ATOM 1603 N N . GLY A 1 198 ? -0.756 2.382 15.744 1.00 92.44 198 GLY A N 1
ATOM 1604 C CA . GLY A 1 198 ? 0.143 1.628 14.881 1.00 92.44 198 GLY A CA 1
ATOM 1605 C C . GLY A 1 198 ? 0.448 2.381 13.593 1.00 92.44 198 GLY A C 1
ATOM 1606 O O . GLY A 1 198 ? -0.396 3.099 13.059 1.00 92.44 198 GLY A O 1
ATOM 1607 N N . ALA A 1 199 ? 1.667 2.226 13.088 1.00 94.31 199 ALA A N 1
ATOM 1608 C CA . ALA A 1 199 ? 2.041 2.673 11.755 1.00 94.31 199 ALA A CA 1
ATOM 1609 C C . ALA A 1 199 ? 3.116 1.746 11.188 1.00 94.31 199 ALA A C 1
ATOM 1611 O O . ALA A 1 199 ? 4.023 1.319 11.900 1.00 94.31 199 ALA A O 1
ATOM 1612 N N . GLY A 1 200 ? 3.013 1.442 9.902 1.00 94.19 200 GLY A N 1
ATOM 1613 C CA . GLY A 1 200 ? 3.918 0.543 9.212 1.00 94.19 200 GLY A CA 1
ATOM 1614 C C . GLY A 1 200 ? 4.176 1.005 7.792 1.00 94.19 200 GLY A C 1
ATOM 1615 O O . GLY A 1 200 ? 3.287 1.466 7.081 1.00 94.19 200 GLY A O 1
ATOM 1616 N N . SER A 1 201 ? 5.426 0.896 7.372 1.00 93.50 201 SER A N 1
ATOM 1617 C CA . SER A 1 201 ? 5.857 1.046 5.985 1.00 93.50 201 SER A CA 1
ATOM 1618 C C . SER A 1 201 ? 7.008 0.069 5.751 1.00 93.50 201 SER A C 1
ATOM 1620 O O . SER A 1 201 ? 7.724 -0.265 6.709 1.00 93.50 201 SER A O 1
ATOM 1622 N N . PRO A 1 202 ? 7.189 -0.437 4.523 1.00 93.12 202 PRO A N 1
ATOM 1623 C CA . PRO A 1 202 ? 8.274 -1.352 4.234 1.00 93.12 202 PRO A CA 1
ATOM 1624 C C . PRO A 1 202 ? 9.615 -0.631 4.269 1.00 93.12 202 PRO A C 1
ATOM 1626 O O . PRO A 1 202 ? 9.752 0.541 3.913 1.00 93.12 202 PRO A O 1
ATOM 1629 N N . THR A 1 203 ? 10.645 -1.378 4.637 1.00 89.62 203 THR A N 1
ATOM 1630 C CA . THR A 1 203 ? 12.026 -0.954 4.461 1.00 89.62 203 THR A CA 1
ATOM 1631 C C . THR A 1 203 ? 12.523 -1.483 3.123 1.00 89.62 203 THR A C 1
ATOM 1633 O O . THR A 1 203 ? 12.931 -2.635 3.006 1.00 89.62 203 THR A O 1
ATOM 1636 N N . MET A 1 204 ? 12.512 -0.626 2.102 1.00 87.25 204 MET A N 1
ATOM 1637 C CA . MET A 1 204 ? 13.010 -1.005 0.779 1.00 87.25 204 MET A CA 1
ATOM 1638 C C . MET A 1 204 ? 14.516 -1.289 0.809 1.00 87.25 204 MET A C 1
ATOM 1640 O O . MET A 1 204 ? 15.306 -0.563 1.428 1.00 87.25 204 MET A O 1
ATOM 1644 N N . THR A 1 205 ? 14.934 -2.333 0.100 1.00 80.31 205 THR A N 1
ATOM 1645 C CA . THR A 1 205 ? 16.348 -2.678 -0.069 1.00 80.31 205 THR A CA 1
ATOM 1646 C C . THR A 1 205 ? 16.874 -2.046 -1.356 1.00 80.31 205 THR A C 1
ATOM 1648 O O . THR A 1 205 ? 16.140 -1.866 -2.322 1.00 80.31 205 THR A O 1
ATOM 1651 N N . ARG A 1 206 ? 18.173 -1.729 -1.416 1.00 76.94 206 ARG A N 1
ATOM 1652 C CA . ARG A 1 206 ? 18.821 -1.299 -2.673 1.00 76.94 206 ARG A CA 1
ATOM 1653 C C . ARG A 1 206 ? 19.105 -2.475 -3.619 1.00 76.94 206 ARG A C 1
ATOM 1655 O O . ARG A 1 206 ? 19.881 -2.324 -4.560 1.00 76.94 206 ARG A O 1
ATOM 1662 N N . ALA A 1 207 ? 18.512 -3.643 -3.365 1.00 78.00 207 ALA A N 1
ATOM 1663 C CA . ALA A 1 207 ? 18.770 -4.851 -4.131 1.00 78.00 207 ALA A CA 1
ATOM 1664 C C . ALA A 1 207 ? 18.328 -4.650 -5.584 1.00 78.00 207 ALA A C 1
ATOM 1666 O O . ALA A 1 207 ? 17.174 -4.311 -5.864 1.00 78.00 207 ALA A O 1
ATOM 1667 N N . ARG A 1 208 ? 19.271 -4.840 -6.507 1.00 84.25 208 ARG A N 1
ATOM 1668 C CA . ARG A 1 208 ? 19.005 -4.869 -7.946 1.00 84.25 208 ARG A CA 1
ATOM 1669 C C . ARG A 1 208 ? 18.305 -6.176 -8.308 1.00 84.25 208 ARG A C 1
ATOM 1671 O O . ARG A 1 208 ? 18.326 -7.152 -7.552 1.00 84.25 208 ARG A O 1
ATOM 1678 N N . MET A 1 209 ? 17.629 -6.173 -9.445 1.00 89.06 209 MET A N 1
ATOM 1679 C CA . MET A 1 209 ? 17.232 -7.396 -10.126 1.00 89.06 209 MET A CA 1
ATOM 1680 C C . MET A 1 209 ? 18.298 -7.749 -11.152 1.00 89.06 209 MET A C 1
ATOM 1682 O O . MET A 1 209 ? 18.275 -7.250 -12.276 1.00 89.06 209 MET A O 1
ATOM 1686 N N . ASP A 1 210 ? 19.233 -8.609 -10.766 1.00 84.81 210 ASP A N 1
ATOM 1687 C CA . ASP A 1 210 ? 20.313 -9.029 -11.666 1.00 84.81 210 ASP A CA 1
ATOM 1688 C C . ASP A 1 210 ? 19.813 -9.971 -12.779 1.00 84.81 210 ASP A C 1
ATOM 1690 O O . ASP A 1 210 ? 20.475 -10.140 -13.798 1.00 84.81 210 ASP A O 1
ATOM 1694 N N . ASN A 1 211 ? 18.617 -10.544 -12.606 1.00 88.44 211 ASN A N 1
ATOM 1695 C CA . ASN A 1 211 ? 17.936 -11.434 -13.547 1.00 88.44 211 ASN A CA 1
ATOM 1696 C C . ASN A 1 211 ? 16.804 -10.750 -14.344 1.00 88.44 211 ASN A C 1
ATOM 1698 O O . ASN A 1 211 ? 15.947 -11.448 -14.894 1.00 88.44 211 ASN A O 1
ATOM 1702 N N . PHE A 1 212 ? 16.750 -9.413 -14.365 1.00 91.44 212 PHE A N 1
ATOM 1703 C CA . PHE A 1 212 ? 15.783 -8.674 -15.180 1.00 91.44 212 PHE A CA 1
ATOM 1704 C C . PHE A 1 212 ? 16.220 -8.676 -16.648 1.00 91.44 212 PHE A C 1
ATOM 1706 O O . PHE A 1 212 ? 17.285 -8.145 -16.987 1.00 91.44 212 PHE A O 1
ATOM 1713 N N . ASN A 1 213 ? 15.398 -9.262 -17.518 1.00 91.62 213 ASN A N 1
ATOM 1714 C CA . ASN A 1 213 ? 15.660 -9.281 -18.951 1.00 91.62 213 ASN A CA 1
ATOM 1715 C C . ASN A 1 213 ? 15.136 -7.986 -19.563 1.00 91.62 213 ASN A C 1
ATOM 1717 O O . ASN A 1 213 ? 13.931 -7.762 -19.638 1.00 91.62 213 ASN A O 1
ATOM 1721 N N . TRP A 1 214 ? 16.052 -7.123 -19.996 1.00 89.75 214 TRP A N 1
ATOM 1722 C CA . TRP A 1 214 ? 15.698 -5.839 -20.589 1.00 89.75 214 TRP A CA 1
ATOM 1723 C C . TRP A 1 214 ? 15.006 -6.049 -21.942 1.00 89.75 214 TRP A C 1
ATOM 1725 O O . TRP A 1 214 ? 15.659 -6.542 -22.865 1.00 89.75 214 TRP A O 1
ATOM 1735 N N . PRO A 1 215 ? 13.722 -5.673 -22.092 1.00 90.69 215 PRO A N 1
ATOM 1736 C CA . PRO A 1 215 ? 13.063 -5.729 -23.389 1.00 90.69 215 PRO A CA 1
ATOM 1737 C C . PRO A 1 215 ? 13.663 -4.685 -24.338 1.00 90.69 215 PRO A C 1
ATOM 1739 O O . PRO A 1 215 ? 14.262 -3.694 -23.906 1.00 90.69 215 PRO A O 1
ATOM 1742 N N . ALA A 1 216 ? 13.469 -4.893 -25.642 1.00 87.81 216 ALA A N 1
ATOM 1743 C CA . ALA A 1 216 ? 13.870 -3.922 -26.660 1.00 87.81 216 ALA A CA 1
ATOM 1744 C C . ALA A 1 216 ? 13.172 -2.567 -26.448 1.00 87.81 216 ALA A C 1
ATOM 1746 O O . ALA A 1 216 ? 13.818 -1.521 -26.520 1.00 87.81 216 ALA A O 1
ATOM 1747 N N . ASP A 1 217 ? 11.879 -2.603 -26.108 1.00 90.94 217 ASP A N 1
ATOM 1748 C CA . ASP A 1 217 ? 11.108 -1.445 -25.666 1.00 90.94 217 ASP A CA 1
ATOM 1749 C C . ASP A 1 217 ? 10.770 -1.565 -24.175 1.00 90.94 217 ASP A C 1
ATOM 1751 O O . ASP A 1 217 ? 9.956 -2.388 -23.763 1.00 90.94 217 ASP A O 1
ATOM 1755 N N . ILE A 1 218 ? 11.381 -0.706 -23.358 1.00 92.94 218 ILE A N 1
ATOM 1756 C CA . ILE A 1 218 ? 11.181 -0.673 -21.904 1.00 92.94 218 ILE A CA 1
ATOM 1757 C C . ILE A 1 218 ? 9.774 -0.212 -21.499 1.00 92.94 218 ILE A C 1
ATOM 1759 O O . ILE A 1 218 ? 9.387 -0.389 -20.346 1.00 92.94 218 ILE A O 1
ATOM 1763 N N . ARG A 1 219 ? 8.988 0.359 -22.418 1.00 93.94 219 ARG A N 1
ATOM 1764 C CA . ARG A 1 219 ? 7.563 0.646 -22.188 1.00 93.94 219 ARG A CA 1
ATOM 1765 C C . ARG A 1 219 ? 6.723 -0.628 -22.205 1.00 93.94 219 ARG A C 1
ATOM 1767 O O . ARG A 1 219 ? 5.732 -0.694 -21.486 1.00 93.94 219 ARG A O 1
ATOM 1774 N N . ASN A 1 220 ? 7.170 -1.645 -22.937 1.00 95.12 220 ASN A N 1
ATOM 1775 C CA . ASN A 1 220 ? 6.472 -2.909 -23.127 1.00 95.12 220 ASN A CA 1
ATOM 1776 C C . ASN A 1 220 ? 7.222 -4.025 -22.394 1.00 95.12 220 ASN A C 1
ATOM 1778 O O . ASN A 1 220 ? 7.882 -4.869 -23.002 1.00 95.12 220 ASN A O 1
ATOM 1782 N N . ILE A 1 221 ? 7.157 -3.997 -21.061 1.00 95.50 221 ILE A N 1
ATOM 1783 C CA . ILE A 1 221 ? 7.753 -5.045 -20.229 1.00 95.50 221 ILE A CA 1
ATOM 1784 C C . ILE A 1 221 ? 6.856 -6.287 -20.298 1.00 95.50 221 ILE A C 1
ATOM 1786 O O . ILE A 1 221 ? 5.677 -6.179 -19.963 1.00 95.50 221 ILE A O 1
ATOM 1790 N N . PRO A 1 222 ? 7.388 -7.458 -20.691 1.00 95.56 222 PRO A N 1
ATOM 1791 C CA . PRO A 1 222 ? 6.622 -8.695 -20.679 1.00 95.56 222 PRO A CA 1
ATOM 1792 C C . PRO A 1 222 ? 6.108 -9.019 -19.277 1.00 95.56 222 PRO A C 1
ATOM 1794 O O . PRO A 1 222 ? 6.823 -8.846 -18.288 1.00 95.56 222 PRO A O 1
ATOM 1797 N N . GLU A 1 223 ? 4.903 -9.572 -19.196 1.00 95.44 223 GLU A N 1
ATOM 1798 C CA . GLU A 1 223 ? 4.291 -9.984 -17.931 1.00 95.44 223 GLU A CA 1
ATOM 1799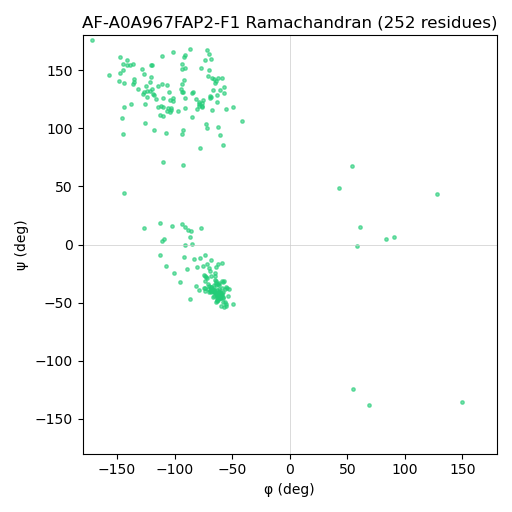 C C . GLU A 1 223 ? 5.194 -10.942 -17.135 1.00 95.44 223 GLU A C 1
ATOM 1801 O O . GLU A 1 223 ? 5.344 -10.807 -15.925 1.00 95.44 223 GLU A O 1
ATOM 1806 N N . SER A 1 224 ? 5.908 -11.839 -17.822 1.00 95.38 224 SER A N 1
ATOM 1807 C CA . SER A 1 224 ? 6.881 -12.749 -17.206 1.00 95.38 224 SER A CA 1
ATOM 1808 C C . SER A 1 224 ? 8.016 -12.030 -16.464 1.00 95.38 224 SER A C 1
ATOM 1810 O O . SER A 1 224 ? 8.513 -12.546 -15.463 1.00 95.38 224 SER A O 1
ATOM 1812 N N . GLU A 1 225 ? 8.421 -10.837 -16.907 1.00 95.12 225 GLU A N 1
ATOM 1813 C CA . GLU A 1 225 ? 9.412 -10.008 -16.212 1.00 95.12 225 GLU A CA 1
ATOM 1814 C C . GLU A 1 225 ? 8.790 -9.220 -15.058 1.00 95.12 225 GLU A C 1
ATOM 1816 O O . GLU A 1 225 ? 9.423 -9.069 -14.011 1.00 95.12 225 GLU A O 1
ATOM 1821 N N . LEU A 1 226 ? 7.545 -8.759 -15.211 1.00 95.50 226 LEU A N 1
ATOM 1822 C CA . LEU A 1 226 ? 6.793 -8.119 -14.129 1.00 95.50 226 LEU A CA 1
ATOM 1823 C C . LEU A 1 226 ? 6.540 -9.118 -12.989 1.00 95.50 226 LEU A C 1
ATOM 1825 O O . LEU A 1 226 ? 6.793 -8.812 -11.826 1.00 95.50 226 LEU A O 1
ATOM 1829 N N . ASN A 1 227 ? 6.169 -10.357 -13.293 1.00 96.06 227 ASN A N 1
ATOM 1830 C CA . ASN A 1 227 ? 5.886 -11.383 -12.288 1.00 96.06 227 ASN A CA 1
ATOM 1831 C C . ASN A 1 227 ? 7.119 -11.767 -11.449 1.00 96.06 227 ASN A C 1
ATOM 1833 O O . ASN A 1 227 ? 6.974 -12.221 -10.314 1.00 96.06 227 ASN A O 1
ATOM 1837 N N . LYS A 1 228 ? 8.345 -11.478 -11.915 1.00 95.56 228 LYS A N 1
ATOM 1838 C CA . LYS A 1 228 ? 9.564 -11.619 -11.092 1.00 95.56 228 LYS A CA 1
ATOM 1839 C C . LYS A 1 228 ? 9.604 -10.659 -9.903 1.00 95.56 228 LYS A C 1
ATOM 1841 O O . LYS A 1 228 ? 10.286 -10.956 -8.919 1.00 95.56 228 LYS A O 1
ATOM 1846 N N . ILE A 1 229 ? 8.937 -9.502 -9.978 1.00 94.69 229 ILE A N 1
ATOM 1847 C CA . ILE A 1 229 ? 8.908 -8.547 -8.861 1.00 94.69 229 ILE A CA 1
ATOM 1848 C C . ILE A 1 229 ? 7.773 -8.780 -7.881 1.00 94.69 229 ILE A C 1
ATOM 1850 O O . ILE A 1 229 ? 7.918 -8.362 -6.731 1.00 94.69 229 ILE A O 1
ATOM 1854 N N . HIS A 1 230 ? 6.709 -9.472 -8.289 1.00 96.06 230 HIS A N 1
ATOM 1855 C CA . HIS A 1 230 ? 5.533 -9.694 -7.453 1.00 96.06 230 HIS A CA 1
ATOM 1856 C C . HIS A 1 230 ? 5.897 -10.205 -6.041 1.00 96.06 230 HIS A C 1
ATOM 1858 O O . HIS A 1 230 ? 5.564 -9.502 -5.087 1.00 96.06 230 HIS A O 1
ATOM 1864 N N . PRO A 1 231 ? 6.716 -11.266 -5.849 1.00 95.56 231 PRO A N 1
ATOM 1865 C CA . PRO A 1 231 ? 7.056 -11.747 -4.503 1.00 95.56 231 PRO A CA 1
ATOM 1866 C C . PRO A 1 231 ? 7.721 -10.695 -3.603 1.00 95.56 231 PRO A C 1
ATOM 1868 O O . PRO A 1 231 ? 7.531 -10.693 -2.387 1.00 95.56 231 PRO A O 1
ATOM 1871 N N . ARG A 1 232 ? 8.508 -9.777 -4.181 1.00 95.00 232 ARG A N 1
ATOM 1872 C CA . ARG A 1 232 ? 9.145 -8.691 -3.420 1.00 95.00 232 ARG A CA 1
ATOM 1873 C C . ARG A 1 232 ? 8.138 -7.605 -3.041 1.00 95.00 232 ARG A C 1
ATOM 1875 O O . ARG A 1 232 ? 8.236 -7.071 -1.940 1.00 95.00 232 ARG A O 1
ATOM 1882 N N . ILE A 1 233 ? 7.179 -7.292 -3.915 1.00 96.00 233 ILE A N 1
ATOM 1883 C CA . ILE A 1 233 ? 6.080 -6.364 -3.607 1.00 96.00 233 ILE A CA 1
ATOM 1884 C C . ILE A 1 233 ? 5.215 -6.924 -2.477 1.00 96.00 233 ILE A C 1
ATOM 1886 O O . ILE A 1 233 ? 4.960 -6.216 -1.504 1.00 96.00 233 ILE A O 1
ATOM 1890 N N . THR A 1 234 ? 4.859 -8.206 -2.553 1.00 97.06 234 THR A N 1
ATOM 1891 C CA . THR A 1 234 ? 4.135 -8.940 -1.507 1.00 97.06 234 THR A CA 1
ATOM 1892 C C . THR A 1 234 ? 4.881 -8.883 -0.173 1.00 97.06 234 THR A C 1
ATOM 1894 O O . THR A 1 234 ? 4.320 -8.445 0.827 1.00 97.06 234 THR A O 1
ATOM 1897 N N . ALA A 1 235 ? 6.184 -9.184 -0.167 1.00 96.62 235 ALA A N 1
ATOM 1898 C CA . ALA A 1 235 ? 7.003 -9.116 1.044 1.00 96.62 235 ALA A CA 1
ATOM 1899 C C . ALA A 1 235 ? 7.088 -7.698 1.646 1.00 96.62 235 ALA A C 1
ATOM 1901 O O . ALA A 1 235 ? 7.139 -7.536 2.868 1.00 96.62 235 ALA A O 1
ATOM 1902 N N . TYR A 1 236 ? 7.097 -6.650 0.815 1.00 96.56 236 TYR A N 1
ATOM 1903 C CA . TYR A 1 236 ? 7.012 -5.273 1.305 1.00 96.56 236 TYR A CA 1
ATOM 1904 C C . TYR A 1 236 ? 5.640 -4.968 1.917 1.00 96.56 236 TYR A C 1
ATOM 1906 O O . TYR A 1 236 ? 5.566 -4.334 2.972 1.00 96.56 236 TYR A O 1
ATOM 1914 N N . ALA A 1 237 ? 4.559 -5.438 1.301 1.00 97.19 237 ALA A N 1
ATOM 1915 C CA . ALA A 1 237 ? 3.219 -5.289 1.850 1.00 97.19 237 ALA A CA 1
ATOM 1916 C C . ALA A 1 237 ? 3.084 -6.004 3.211 1.00 97.19 237 ALA A C 1
ATOM 1918 O O . ALA A 1 237 ? 2.637 -5.388 4.182 1.00 97.19 237 ALA A O 1
ATOM 1919 N N . ASP A 1 238 ? 3.593 -7.234 3.325 1.00 97.25 238 ASP A N 1
ATOM 1920 C CA . ASP A 1 238 ? 3.653 -7.997 4.580 1.00 97.25 238 ASP A CA 1
ATOM 1921 C C . ASP A 1 238 ? 4.423 -7.261 5.666 1.00 97.25 238 ASP A C 1
ATOM 1923 O O . ASP A 1 238 ? 3.985 -7.171 6.815 1.00 97.25 238 ASP A O 1
ATOM 1927 N N . GLN A 1 239 ? 5.578 -6.696 5.310 1.00 96.56 239 GLN A N 1
ATOM 1928 C CA . GLN A 1 239 ? 6.378 -5.926 6.249 1.00 96.56 239 GLN A CA 1
ATOM 1929 C C . GLN A 1 239 ? 5.611 -4.699 6.755 1.00 96.56 239 GLN A C 1
ATOM 1931 O O . GLN A 1 239 ? 5.660 -4.405 7.951 1.00 96.56 239 GLN A O 1
ATOM 1936 N N . ALA A 1 240 ? 4.886 -3.993 5.882 1.00 96.50 240 ALA A N 1
ATOM 1937 C CA . ALA A 1 240 ? 4.067 -2.850 6.276 1.00 96.50 240 ALA A CA 1
ATOM 1938 C C . ALA A 1 240 ? 2.949 -3.262 7.249 1.00 96.50 240 ALA A C 1
ATOM 1940 O O . ALA A 1 240 ? 2.794 -2.629 8.296 1.00 96.50 240 ALA A O 1
ATOM 1941 N N . VAL A 1 241 ? 2.232 -4.349 6.945 1.00 97.19 241 VAL A N 1
ATOM 1942 C CA . VAL A 1 241 ? 1.180 -4.921 7.803 1.00 97.19 241 VAL A CA 1
ATOM 1943 C C . VAL A 1 241 ? 1.747 -5.328 9.162 1.00 97.19 241 VAL A C 1
ATOM 1945 O O . VAL A 1 241 ? 1.269 -4.867 10.199 1.00 97.19 241 VAL A O 1
ATOM 1948 N N . LYS A 1 242 ? 2.817 -6.128 9.176 1.00 95.00 242 LYS A N 1
ATOM 1949 C CA . LYS A 1 242 ? 3.465 -6.599 10.406 1.00 95.00 242 LYS A CA 1
ATOM 1950 C C . LYS A 1 242 ? 3.932 -5.439 11.281 1.00 95.00 242 LYS A C 1
ATOM 1952 O O . LYS A 1 242 ? 3.681 -5.440 12.487 1.00 95.00 242 LYS A O 1
ATOM 1957 N N . ASN A 1 243 ? 4.587 -4.443 10.687 1.00 93.56 243 ASN A N 1
ATOM 1958 C CA . ASN A 1 243 ? 5.077 -3.273 11.415 1.00 93.56 243 ASN A CA 1
ATOM 1959 C C . ASN A 1 243 ? 3.920 -2.491 12.054 1.00 93.56 243 ASN A C 1
ATOM 1961 O O . ASN A 1 243 ? 4.005 -2.138 13.228 1.00 93.56 243 ASN A O 1
ATOM 1965 N N . ALA A 1 244 ? 2.821 -2.287 11.322 1.00 94.12 244 ALA A N 1
ATOM 1966 C CA . ALA A 1 244 ? 1.658 -1.568 11.836 1.00 94.12 244 ALA A CA 1
ATOM 1967 C C . ALA A 1 244 ? 0.938 -2.318 12.966 1.00 94.12 244 ALA A C 1
ATOM 1969 O O . ALA A 1 244 ? 0.531 -1.696 13.945 1.00 94.12 244 ALA A O 1
ATOM 1970 N N . LEU A 1 245 ? 0.814 -3.645 12.860 1.00 92.75 245 LEU A N 1
ATOM 1971 C CA . LEU A 1 245 ? 0.099 -4.470 13.841 1.00 92.75 245 LEU A CA 1
ATOM 1972 C C . LEU A 1 245 ? 0.938 -4.859 15.066 1.00 92.75 245 LEU A C 1
ATOM 1974 O O . LEU A 1 245 ? 0.378 -5.322 16.059 1.00 92.75 245 LEU A O 1
ATOM 1978 N N . THR A 1 246 ? 2.260 -4.655 15.045 1.00 85.62 246 THR A N 1
ATOM 1979 C CA . THR A 1 246 ? 3.155 -5.048 16.153 1.00 85.62 246 THR A CA 1
ATOM 1980 C C . THR A 1 246 ? 2.730 -4.440 17.495 1.00 85.62 246 THR A C 1
ATOM 1982 O O . THR A 1 246 ? 2.853 -5.098 18.525 1.00 85.62 246 THR A O 1
ATOM 1985 N N . GLY A 1 247 ? 2.221 -3.204 17.501 1.00 69.25 247 GLY A N 1
ATOM 1986 C CA . GLY A 1 247 ? 1.738 -2.542 18.718 1.00 69.25 247 GLY A CA 1
ATOM 1987 C C . GLY A 1 247 ? 0.401 -3.079 19.234 1.00 69.25 247 GLY A C 1
ATOM 1988 O O . GLY A 1 247 ? 0.165 -3.039 20.432 1.00 69.25 247 GLY A O 1
ATOM 1989 N N . ILE A 1 248 ? -0.436 -3.618 18.347 1.00 75.75 248 ILE A N 1
ATOM 1990 C CA . ILE A 1 248 ? -1.810 -4.057 18.636 1.00 75.75 248 ILE A CA 1
ATOM 1991 C C . ILE A 1 248 ? -1.807 -5.489 19.160 1.00 75.75 248 ILE A C 1
ATOM 1993 O O . ILE A 1 248 ? -2.391 -5.780 20.198 1.00 75.75 248 ILE A O 1
ATOM 1997 N N . LEU A 1 249 ? -1.069 -6.370 18.483 1.00 69.31 249 LEU A N 1
ATOM 1998 C CA . LEU A 1 249 ? -0.987 -7.788 18.835 1.00 69.31 249 LEU A CA 1
ATOM 1999 C C . LEU A 1 249 ? -0.118 -8.047 20.075 1.00 69.31 249 LEU A C 1
ATOM 2001 O O . LEU A 1 249 ? -0.229 -9.091 20.695 1.00 69.31 249 LEU A O 1
ATOM 2005 N N . LYS A 1 250 ? 0.754 -7.113 20.474 1.00 58.47 250 LYS A N 1
ATOM 2006 C CA . LYS A 1 250 ? 1.531 -7.246 21.721 1.00 58.47 250 LYS A CA 1
ATOM 2007 C C . LYS A 1 250 ? 0.731 -6.914 22.984 1.00 58.47 250 LYS A C 1
ATOM 2009 O O . LYS A 1 250 ? 1.207 -7.207 24.069 1.00 58.47 250 LYS A O 1
ATOM 2014 N N . VAL A 1 251 ? -0.465 -6.334 22.858 1.00 50.38 251 VAL A N 1
ATOM 2015 C CA . VAL A 1 251 ? -1.396 -6.070 23.980 1.00 50.38 251 VAL A CA 1
ATOM 2016 C C . VAL A 1 251 ? -2.267 -7.307 24.270 1.00 50.38 251 VAL A C 1
ATOM 2018 O O . VAL A 1 251 ? -3.277 -7.224 24.956 1.00 50.38 251 VAL A O 1
ATOM 2021 N N . SER A 1 252 ? -1.946 -8.469 23.689 1.00 40.53 252 SER A N 1
ATOM 2022 C CA . SER A 1 252 ? -2.701 -9.720 23.858 1.00 40.53 252 SER A CA 1
ATOM 2023 C C . SER A 1 252 ? -1.975 -10.780 24.699 1.00 40.53 252 SER A C 1
ATOM 2025 O O . SER A 1 252 ? -2.445 -11.913 24.741 1.00 40.53 252 SER A O 1
ATOM 2027 N N . VAL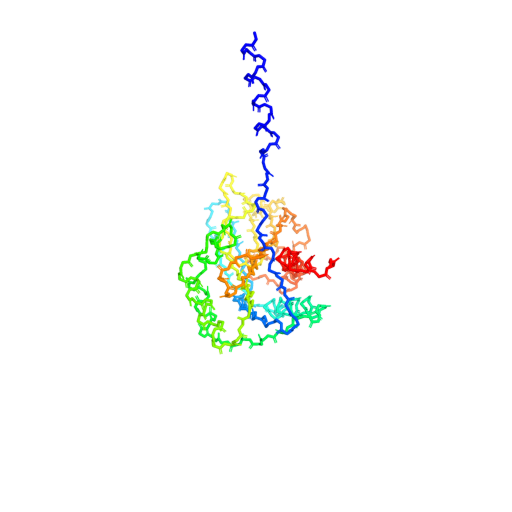 A 1 253 ? -0.803 -10.473 25.274 1.00 36.50 253 VAL A N 1
ATOM 2028 C CA . VAL A 1 253 ? 0.087 -11.469 25.919 1.00 36.50 253 VAL A CA 1
ATOM 2029 C C . VAL A 1 253 ? 0.465 -11.090 27.361 1.00 36.50 253 VAL A C 1
ATOM 2031 O O . VAL A 1 253 ? 1.374 -11.683 27.930 1.00 36.50 253 VAL A O 1
ATOM 2034 N N . GLU A 1 254 ? -0.232 -10.136 27.974 1.00 34.28 254 GLU A N 1
ATOM 2035 C CA . GLU A 1 254 ? -0.133 -9.871 29.420 1.00 34.28 254 GLU A CA 1
ATOM 2036 C C . GLU A 1 254 ? -1.482 -10.117 30.092 1.00 34.28 254 GLU A C 1
ATOM 2038 O O . GLU A 1 254 ? -2.505 -9.692 29.503 1.00 34.28 254 GLU A O 1
#

Mean predicted aligned error: 8.45 Å